Protein AF-A0A2H0Q7L9-F1 (afdb_monomer_lite)

Structure (mmCIF, N/CA/C/O backbone):
data_AF-A0A2H0Q7L9-F1
#
_entry.id   AF-A0A2H0Q7L9-F1
#
loop_
_atom_site.group_PDB
_atom_site.id
_atom_site.type_symbol
_atom_site.label_atom_id
_atom_site.label_alt_id
_atom_site.label_comp_id
_atom_site.label_asym_id
_atom_site.label_entity_id
_atom_site.label_seq_id
_atom_site.pdbx_PDB_ins_code
_atom_site.Cartn_x
_atom_site.Cartn_y
_atom_site.Cartn_z
_atom_site.occupancy
_atom_site.B_iso_or_equiv
_atom_site.auth_seq_id
_atom_site.auth_comp_id
_atom_site.auth_asym_id
_atom_site.auth_atom_id
_atom_site.pdbx_PDB_model_num
ATOM 1 N N . MET A 1 1 ? -44.288 -54.848 11.964 1.00 40.78 1 MET A N 1
ATOM 2 C CA . MET A 1 1 ? -43.176 -54.498 11.053 1.00 40.78 1 MET A CA 1
ATOM 3 C C . MET A 1 1 ? -42.916 -53.007 11.182 1.00 40.78 1 MET A C 1
ATOM 5 O O . MET A 1 1 ? -43.830 -52.222 10.972 1.00 40.78 1 MET A O 1
ATOM 9 N N . LYS A 1 2 ? -41.715 -52.643 11.642 1.00 37.50 2 LYS A N 1
ATOM 10 C CA . LYS A 1 2 ? -41.259 -51.265 11.878 1.00 37.50 2 LYS A CA 1
ATOM 11 C C . LYS A 1 2 ? -41.099 -50.540 10.536 1.00 37.50 2 LYS A C 1
ATOM 13 O O . LYS A 1 2 ? -40.420 -51.070 9.663 1.00 37.50 2 LYS A O 1
ATOM 18 N N . LYS A 1 3 ? -41.668 -49.342 10.381 1.00 42.38 3 LYS A N 1
ATOM 19 C CA . LYS A 1 3 ? -41.293 -48.408 9.309 1.00 42.38 3 LYS A CA 1
ATOM 20 C C . LYS A 1 3 ? -40.760 -47.123 9.936 1.00 42.38 3 LYS A C 1
ATOM 22 O O . LYS A 1 3 ? -41.512 -46.287 10.418 1.00 42.38 3 LYS A O 1
ATOM 27 N N . LEU A 1 4 ? -39.432 -47.062 9.971 1.00 43.22 4 LEU A N 1
ATOM 28 C CA . LEU A 1 4 ? -38.619 -45.856 10.072 1.00 43.22 4 LEU A CA 1
ATOM 29 C C . LEU A 1 4 ? -38.753 -45.079 8.753 1.00 43.22 4 LEU A C 1
ATOM 31 O O . LEU A 1 4 ? -38.700 -45.726 7.711 1.00 43.22 4 LEU A O 1
ATOM 35 N N . LEU A 1 5 ? -38.844 -43.747 8.794 1.00 43.47 5 LEU A N 1
ATOM 36 C CA . LEU A 1 5 ? -38.277 -42.833 7.782 1.00 43.47 5 LEU A CA 1
ATOM 37 C C . LEU A 1 5 ? -38.432 -41.383 8.282 1.00 43.47 5 LEU A C 1
ATOM 39 O O . LEU A 1 5 ? -39.520 -40.825 8.265 1.00 43.47 5 LEU A O 1
ATOM 43 N N . ILE A 1 6 ? -37.449 -40.935 9.070 1.00 46.69 6 ILE A N 1
ATOM 44 C CA . ILE A 1 6 ? -36.434 -39.916 8.726 1.00 46.69 6 ILE A CA 1
ATOM 45 C C . ILE A 1 6 ? -37.034 -38.502 8.684 1.00 46.69 6 ILE A C 1
ATOM 47 O O . ILE A 1 6 ? -37.500 -38.009 7.663 1.00 46.69 6 ILE A O 1
ATOM 51 N N . LEU A 1 7 ? -36.973 -37.862 9.853 1.00 39.19 7 LEU A N 1
ATOM 52 C CA . LEU A 1 7 ? -37.159 -36.435 10.061 1.00 39.19 7 LEU A CA 1
ATOM 53 C C . LEU A 1 7 ? -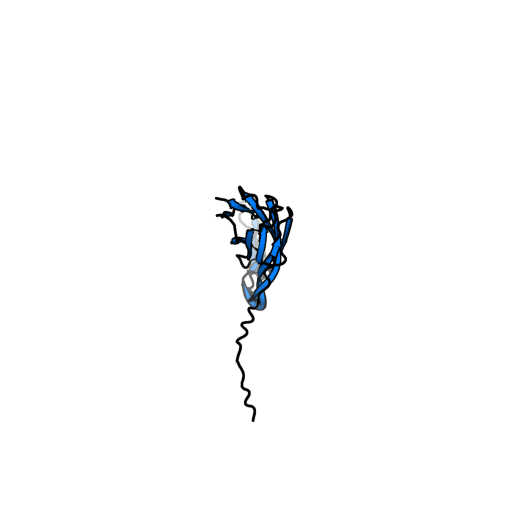35.885 -35.725 9.572 1.00 39.19 7 LEU A C 1
ATOM 55 O O . LEU A 1 7 ? -34.842 -35.790 10.223 1.00 39.19 7 LEU A O 1
ATOM 59 N N . SER A 1 8 ? -35.941 -35.088 8.407 1.00 41.31 8 SER A N 1
ATOM 60 C CA . SER A 1 8 ? -34.868 -34.232 7.899 1.00 41.31 8 SER A CA 1
ATOM 61 C C . SER A 1 8 ? -34.849 -32.914 8.675 1.00 41.31 8 SER A C 1
ATOM 63 O O . SER A 1 8 ? -35.479 -31.933 8.284 1.00 41.31 8 SER A O 1
ATOM 65 N N . VAL A 1 9 ? -34.131 -32.906 9.800 1.00 40.56 9 VAL A N 1
ATOM 66 C CA . VAL A 1 9 ? -33.702 -31.680 10.477 1.00 40.56 9 VAL A CA 1
ATOM 67 C C . VAL A 1 9 ? -32.609 -31.055 9.616 1.00 40.56 9 VAL A C 1
ATOM 69 O O . VAL A 1 9 ? -31.480 -31.540 9.564 1.00 40.56 9 VAL A O 1
ATOM 72 N N . LEU A 1 10 ? -32.971 -29.987 8.908 1.00 40.44 10 LEU A N 1
ATOM 73 C CA . LEU A 1 10 ? -32.035 -29.044 8.305 1.00 40.44 10 LEU A CA 1
ATOM 74 C C . LEU A 1 10 ? -31.241 -28.378 9.435 1.00 40.44 10 LEU A C 1
ATOM 76 O O . LEU A 1 10 ? -31.646 -27.362 9.995 1.00 40.44 10 LEU A O 1
ATOM 80 N N . LEU A 1 11 ? -30.109 -28.985 9.785 1.00 39.12 11 LEU A N 1
ATOM 81 C CA . LEU A 1 11 ? -29.030 -28.327 10.505 1.00 39.12 11 LEU A CA 1
ATOM 82 C C . LEU A 1 11 ? -28.469 -27.242 9.581 1.00 39.12 11 LEU A C 1
ATOM 84 O O . LEU A 1 11 ? -27.549 -27.482 8.803 1.00 39.12 11 LEU A O 1
ATOM 88 N N . PHE A 1 12 ? -29.032 -26.037 9.666 1.00 38.12 12 PHE A N 1
ATOM 89 C CA . PHE A 1 12 ? -28.297 -24.824 9.332 1.00 38.12 12 PHE A CA 1
ATOM 90 C C . PHE A 1 12 ? -27.168 -24.695 10.358 1.00 38.12 12 PHE A C 1
ATOM 92 O O . PHE A 1 12 ? -27.286 -24.008 11.370 1.00 38.12 12 PHE A O 1
ATOM 99 N N . SER A 1 13 ? -26.067 -25.405 10.123 1.00 34.41 13 SER A N 1
ATOM 100 C CA . SER A 1 13 ? -24.780 -25.074 10.714 1.00 34.41 13 SER A CA 1
ATOM 101 C C . SER A 1 13 ? -24.363 -23.737 10.116 1.00 34.41 13 SER A C 1
ATOM 103 O O . SER A 1 13 ? -23.697 -23.683 9.081 1.00 34.41 13 SER A O 1
ATOM 105 N N . GLY A 1 14 ? -24.822 -22.651 10.742 1.00 35.81 14 GLY A N 1
ATOM 106 C CA . GLY A 1 14 ? -24.184 -21.358 10.601 1.00 35.81 14 GLY A CA 1
ATOM 107 C C . GLY A 1 14 ? -22.709 -21.570 10.904 1.00 35.81 14 GLY A C 1
ATOM 108 O O . GLY A 1 14 ? -22.341 -21.931 12.020 1.00 35.81 14 GLY A O 1
ATOM 109 N N . LEU A 1 15 ? -21.873 -21.428 9.880 1.00 34.16 15 LEU A N 1
ATOM 110 C CA . LEU A 1 15 ? -20.452 -21.190 10.054 1.00 34.16 15 LEU A CA 1
ATOM 111 C C . LEU A 1 15 ? -20.346 -19.862 10.801 1.00 34.16 15 LEU A C 1
ATOM 113 O O . LEU A 1 15 ? -20.282 -18.798 10.193 1.00 34.16 15 LEU A O 1
ATOM 117 N N . SER A 1 16 ? -20.401 -19.925 12.129 1.00 37.16 16 SER A N 1
ATOM 118 C CA . SER A 1 16 ? -19.978 -18.845 13.003 1.00 37.16 16 SER A CA 1
ATOM 119 C C . SER A 1 16 ? -18.482 -18.691 12.773 1.00 37.16 16 SER A C 1
ATOM 121 O O . SER A 1 16 ? -17.670 -19.330 13.440 1.00 37.16 16 SER A O 1
ATOM 123 N N . ILE A 1 17 ? -18.108 -17.910 11.761 1.00 43.44 17 ILE A N 1
ATOM 124 C CA . ILE A 1 17 ? -16.757 -17.375 11.653 1.00 43.44 17 ILE A CA 1
ATOM 125 C C . ILE A 1 17 ? -16.571 -16.617 12.964 1.00 43.44 17 ILE A C 1
ATOM 127 O O . ILE A 1 17 ? -17.264 -15.632 13.210 1.00 43.44 17 ILE A O 1
ATOM 131 N N . ALA A 1 18 ? -15.746 -17.153 13.861 1.00 51.06 18 ALA A N 1
ATOM 132 C CA . ALA A 1 18 ? -15.438 -16.503 15.119 1.00 51.06 18 ALA A CA 1
ATOM 133 C C . ALA A 1 18 ? -14.741 -15.176 14.784 1.00 51.06 18 ALA A C 1
ATOM 135 O O . ALA A 1 18 ? -13.546 -15.162 14.503 1.00 51.06 18 ALA A O 1
ATOM 136 N N . GLN A 1 19 ? -15.504 -14.081 14.721 1.00 66.75 19 GLN A N 1
ATOM 137 C CA . GLN A 1 19 ? -14.951 -12.734 14.641 1.00 66.75 19 GLN A CA 1
ATOM 138 C C . GLN A 1 19 ? -14.086 -12.522 15.883 1.00 66.75 19 GLN A C 1
ATOM 140 O O . GLN A 1 19 ? -14.524 -12.801 17.004 1.00 66.75 19 GLN A O 1
ATOM 145 N N . ASP A 1 20 ? -12.850 -12.070 15.678 1.00 82.94 20 ASP A N 1
ATOM 146 C CA . ASP A 1 20 ? -11.890 -11.859 16.758 1.00 82.94 20 ASP A CA 1
ATOM 147 C C . ASP A 1 20 ? -12.465 -10.795 17.715 1.00 82.94 20 ASP A C 1
ATOM 149 O O . ASP A 1 20 ? -12.735 -9.665 17.305 1.00 82.94 20 ASP A O 1
ATOM 153 N N . ARG A 1 21 ? -12.753 -11.162 18.973 1.00 91.25 21 ARG A N 1
ATOM 154 C CA . ARG A 1 21 ? -13.260 -10.233 20.002 1.00 91.25 21 ARG A CA 1
ATOM 155 C C . ARG A 1 21 ? -12.085 -9.737 20.835 1.00 91.25 21 ARG A C 1
ATOM 157 O O . ARG A 1 21 ? -11.468 -10.517 21.556 1.00 91.25 21 ARG A O 1
ATOM 164 N N . VAL A 1 22 ? -11.816 -8.433 20.801 1.00 94.19 22 VAL A N 1
ATOM 165 C CA . VAL A 1 22 ? -10.681 -7.814 21.499 1.00 94.19 22 VAL A CA 1
ATOM 166 C C . VAL A 1 22 ? -11.163 -6.840 22.567 1.00 94.19 22 VAL A C 1
ATOM 168 O O . VAL A 1 22 ? -11.713 -5.782 22.267 1.00 94.19 22 VAL A O 1
ATOM 171 N N . VAL A 1 23 ? -10.910 -7.179 23.833 1.00 94.31 23 VAL A N 1
ATOM 172 C CA . VAL A 1 23 ? -11.251 -6.324 24.978 1.00 94.31 23 VAL A CA 1
ATOM 173 C C . VAL A 1 23 ? -10.207 -5.226 25.166 1.00 94.31 23 VAL A C 1
ATOM 175 O O . VAL A 1 23 ? -9.017 -5.489 25.349 1.00 94.31 23 VAL A O 1
ATOM 178 N N . LEU A 1 24 ? -10.653 -3.972 25.149 1.00 94.06 24 LEU A N 1
ATOM 179 C CA . LEU A 1 24 ? -9.799 -2.789 25.166 1.00 94.06 24 LEU A CA 1
ATOM 180 C C . LEU A 1 24 ? -9.409 -2.371 26.591 1.00 94.06 24 LEU A C 1
ATOM 182 O O . LEU A 1 24 ? -9.718 -1.264 27.010 1.00 94.06 24 LEU A O 1
ATOM 186 N N . ASN A 1 25 ? -8.719 -3.223 27.351 1.00 92.06 25 ASN A N 1
ATOM 187 C CA . ASN A 1 25 ? -8.348 -2.930 28.752 1.00 92.06 25 ASN A CA 1
ATOM 188 C C . ASN A 1 25 ? -6.972 -2.249 28.915 1.00 92.06 25 ASN A C 1
ATOM 190 O O . ASN A 1 25 ? -6.501 -2.020 30.028 1.00 92.06 25 ASN A O 1
ATOM 194 N N . SER A 1 26 ? -6.295 -1.921 27.812 1.00 92.88 26 SER A N 1
ATOM 195 C CA . SER A 1 26 ? -4.966 -1.302 27.809 1.00 92.88 26 SER A CA 1
ATOM 196 C C . SER A 1 26 ? -4.837 -0.234 26.727 1.00 92.88 26 SER A C 1
ATOM 198 O O . SER A 1 26 ? -5.554 -0.225 25.733 1.00 92.88 26 SER A O 1
ATOM 200 N N . LYS A 1 27 ? -3.855 0.670 26.874 1.00 93.94 27 LYS A N 1
ATOM 201 C CA . LYS A 1 27 ? -3.565 1.725 25.876 1.00 93.94 27 LYS A CA 1
ATOM 202 C C . LYS A 1 27 ? -3.087 1.178 24.523 1.00 93.94 27 LYS A C 1
ATOM 204 O O . LYS A 1 27 ? -2.900 1.953 23.585 1.00 93.94 27 LYS A O 1
ATOM 209 N N . LYS A 1 28 ? -2.806 -0.122 24.440 1.00 94.38 28 LYS A N 1
ATOM 210 C CA . LYS A 1 28 ? -2.376 -0.832 23.236 1.00 94.38 28 LYS A CA 1
ATOM 211 C C . LYS A 1 28 ? -3.123 -2.155 23.145 1.00 94.38 28 LYS A C 1
ATOM 213 O O . LYS A 1 28 ? -3.243 -2.820 24.171 1.00 94.38 28 LYS A O 1
ATOM 218 N N . ALA A 1 29 ? -3.548 -2.533 21.951 1.00 93.06 29 ALA A N 1
ATOM 219 C CA . ALA A 1 29 ? -4.120 -3.840 21.653 1.00 93.06 29 ALA A CA 1
ATOM 220 C C . ALA A 1 29 ? -3.643 -4.306 20.270 1.00 93.06 29 ALA A C 1
ATOM 222 O O . ALA A 1 29 ? -3.248 -3.485 19.437 1.00 93.06 29 ALA A O 1
ATOM 223 N N . THR A 1 30 ? -3.667 -5.615 20.041 1.00 91.31 30 THR A N 1
ATOM 224 C CA . THR A 1 30 ? -3.326 -6.227 18.754 1.00 91.31 30 THR A CA 1
ATOM 225 C C . THR A 1 30 ? -4.487 -7.108 18.324 1.00 91.31 30 THR A C 1
ATOM 227 O O . THR A 1 30 ? -4.988 -7.882 19.132 1.00 91.31 30 THR A O 1
ATOM 230 N N . VAL A 1 31 ? -4.888 -6.982 17.066 1.00 89.94 31 VAL A N 1
ATOM 231 C CA . VAL A 1 31 ? -5.892 -7.806 16.394 1.00 89.94 31 VAL A CA 1
ATOM 232 C C . VAL A 1 31 ? -5.168 -8.620 15.329 1.00 89.94 31 VAL A C 1
ATOM 234 O O . VAL A 1 31 ? -4.429 -8.064 14.513 1.00 89.94 31 VAL A O 1
ATOM 237 N N . HIS A 1 32 ? -5.365 -9.937 15.332 1.00 86.44 32 HIS A N 1
ATOM 238 C CA . HIS A 1 32 ? -4.702 -10.851 14.392 1.00 86.44 32 HIS A CA 1
ATOM 239 C C . HIS A 1 32 ? -5.569 -11.172 13.165 1.00 86.44 32 HIS A C 1
ATOM 241 O O . HIS A 1 32 ? -5.390 -12.195 12.501 1.00 86.44 32 HIS A O 1
ATOM 247 N N . ALA A 1 33 ? -6.469 -10.254 12.841 1.00 88.06 33 ALA A N 1
ATOM 248 C CA . ALA A 1 33 ? -7.393 -10.307 11.727 1.00 88.06 33 ALA A CA 1
ATOM 249 C C . ALA A 1 33 ? -7.522 -8.922 11.072 1.00 88.06 33 ALA A C 1
ATOM 251 O O . ALA A 1 33 ? -7.104 -7.903 11.628 1.00 88.06 33 ALA A O 1
ATOM 252 N N . ASP A 1 34 ? -8.092 -8.928 9.877 1.00 88.06 34 ASP A N 1
ATOM 253 C CA . ASP A 1 34 ? -8.512 -7.756 9.112 1.00 88.06 34 ASP A CA 1
ATOM 254 C C . ASP A 1 34 ? -9.867 -7.209 9.578 1.00 88.06 34 ASP A C 1
ATOM 256 O O . ASP A 1 34 ? -10.197 -6.058 9.306 1.00 88.06 34 ASP A O 1
ATOM 260 N N . GLU A 1 35 ? -10.615 -7.994 10.351 1.00 92.38 35 GLU A N 1
ATOM 261 C CA . GLU A 1 35 ? -11.878 -7.615 10.977 1.00 92.38 35 GLU A CA 1
ATOM 262 C C . GLU A 1 35 ? -11.942 -8.111 12.430 1.00 92.38 35 GLU A C 1
ATOM 264 O O . GLU A 1 35 ? -11.568 -9.249 12.721 1.00 92.38 35 GLU A O 1
ATOM 269 N N . ALA A 1 36 ? -12.427 -7.269 13.348 1.00 94.31 36 ALA A N 1
ATOM 270 C CA . ALA A 1 36 ? -12.613 -7.631 14.753 1.00 94.31 36 ALA A CA 1
ATOM 271 C C . ALA A 1 36 ? -13.723 -6.835 15.443 1.00 94.31 36 ALA A C 1
ATOM 273 O O . ALA A 1 36 ? -13.998 -5.685 15.108 1.00 94.31 36 ALA A O 1
ATOM 274 N N . ILE A 1 37 ? -14.293 -7.431 16.489 1.00 95.81 37 ILE A N 1
ATOM 275 C CA . ILE A 1 37 ? -15.177 -6.755 17.436 1.00 95.81 37 ILE A CA 1
ATOM 276 C C . ILE A 1 37 ? -14.334 -6.223 18.594 1.00 95.81 37 ILE A C 1
ATOM 278 O O . ILE A 1 37 ? -13.786 -6.979 19.396 1.00 95.81 37 ILE A O 1
ATOM 282 N N . LEU A 1 38 ? -14.260 -4.907 18.718 1.00 95.38 38 LEU A N 1
ATOM 283 C CA . LEU A 1 38 ? -13.645 -4.224 19.844 1.00 95.38 38 LEU A CA 1
ATOM 284 C C . LEU A 1 38 ? -14.649 -4.111 20.983 1.00 95.38 38 LEU A C 1
ATOM 286 O O . LEU A 1 38 ? -15.771 -3.662 20.770 1.00 95.38 38 LEU A O 1
ATOM 290 N N . VAL A 1 39 ? -14.235 -4.479 22.191 1.00 95.25 39 VAL A N 1
ATOM 291 C CA . VAL A 1 39 ? -15.079 -4.441 23.389 1.00 95.25 39 VAL A CA 1
ATOM 292 C C . VAL A 1 39 ? -14.572 -3.351 24.327 1.00 95.25 39 VAL A C 1
ATOM 294 O O . VAL A 1 39 ? -13.456 -3.431 24.851 1.00 95.25 39 VAL A O 1
ATOM 297 N N . ARG A 1 40 ? -15.394 -2.323 24.531 1.00 94.25 40 ARG A N 1
ATOM 298 C CA . ARG A 1 40 ? -15.197 -1.257 25.513 1.00 94.25 40 ARG A CA 1
ATOM 299 C C . ARG A 1 40 ? -15.851 -1.673 26.828 1.00 94.25 40 ARG A C 1
ATOM 301 O O . ARG A 1 40 ? -17.007 -2.074 26.843 1.00 94.25 40 ARG A O 1
ATOM 308 N N . THR A 1 41 ? -15.114 -1.543 27.923 1.00 93.94 41 THR A N 1
ATOM 309 C CA . THR A 1 41 ? -15.570 -1.838 29.287 1.00 93.94 41 THR A CA 1
ATOM 310 C C . THR A 1 41 ? -15.292 -0.641 30.199 1.00 93.94 41 THR A C 1
ATOM 312 O O . THR A 1 41 ? -14.667 0.340 29.785 1.00 93.94 41 THR A O 1
ATOM 315 N N . ALA A 1 42 ? -15.677 -0.737 31.472 1.00 91.00 42 ALA A N 1
ATOM 316 C CA . ALA A 1 42 ? -15.307 0.239 32.502 1.00 91.00 42 ALA A CA 1
ATOM 317 C C . ALA A 1 42 ? -13.781 0.456 32.636 1.00 91.00 42 ALA A C 1
ATOM 319 O O . ALA A 1 42 ? -13.340 1.510 33.090 1.00 91.00 42 ALA A O 1
ATOM 320 N N . ALA A 1 43 ? -12.962 -0.528 32.241 1.00 91.94 43 ALA A N 1
ATOM 321 C CA . ALA A 1 43 ? -11.501 -0.451 32.302 1.00 91.94 43 ALA A CA 1
ATOM 322 C C . ALA A 1 43 ? -10.866 0.148 31.033 1.00 91.94 43 ALA A C 1
ATOM 324 O O . ALA A 1 43 ? -9.641 0.298 30.967 1.00 91.94 43 ALA A O 1
ATOM 325 N N . THR A 1 44 ? -11.662 0.483 30.014 1.00 93.62 44 THR A N 1
ATOM 326 C CA . THR A 1 44 ? -11.127 0.964 28.743 1.00 93.62 44 THR A CA 1
ATOM 327 C C . THR A 1 44 ? -10.566 2.378 28.857 1.00 93.62 44 THR A C 1
ATOM 329 O O . THR A 1 44 ? -11.286 3.300 29.240 1.00 93.62 44 THR A O 1
ATOM 332 N N . PRO A 1 45 ? -9.288 2.607 28.494 1.00 93.19 45 PRO A N 1
ATOM 333 C CA . PRO A 1 45 ? -8.726 3.946 28.525 1.00 93.19 45 PRO A CA 1
ATOM 334 C C . PRO A 1 45 ? -9.305 4.803 27.395 1.00 93.19 45 PRO A C 1
ATOM 336 O O . PRO A 1 45 ? -9.553 4.324 26.291 1.00 93.19 45 PRO A O 1
ATOM 339 N N . ASN A 1 46 ? -9.379 6.116 27.621 1.00 91.75 46 ASN A N 1
ATOM 340 C CA . ASN A 1 46 ? -9.891 7.090 26.643 1.00 91.75 46 ASN A CA 1
ATOM 341 C C . ASN A 1 46 ? -9.148 7.097 25.297 1.00 91.75 46 ASN A C 1
ATOM 343 O O . ASN A 1 46 ? -9.622 7.696 24.337 1.00 91.75 46 ASN A O 1
ATOM 347 N N . LYS A 1 47 ? -7.952 6.504 25.223 1.00 94.31 47 LYS A N 1
ATOM 348 C CA . LYS A 1 47 ? -7.149 6.409 24.004 1.00 94.31 47 LYS A CA 1
ATOM 349 C C . LYS A 1 47 ? -6.471 5.046 23.926 1.00 94.31 47 LYS A C 1
ATOM 351 O O . LYS A 1 47 ? -5.683 4.701 24.810 1.00 94.31 47 LYS A O 1
ATOM 356 N N . VAL A 1 48 ? -6.712 4.334 22.832 1.00 94.81 48 VAL A N 1
ATOM 357 C CA . VAL A 1 48 ? -6.144 3.016 22.539 1.00 94.81 48 VAL A CA 1
ATOM 358 C C . VAL A 1 48 ? -5.427 3.065 21.193 1.00 94.81 48 VAL A C 1
ATOM 360 O O . VAL A 1 48 ? -5.952 3.601 20.224 1.00 94.81 48 VAL A O 1
ATOM 363 N N . LYS A 1 49 ? -4.212 2.518 21.125 1.00 94.94 49 LYS A N 1
ATOM 364 C CA . LYS A 1 49 ? -3.528 2.223 19.862 1.00 94.94 49 LYS A CA 1
ATOM 365 C C . LYS A 1 49 ? -3.758 0.763 19.500 1.00 94.94 49 LYS A C 1
ATOM 367 O O . LYS A 1 49 ? -3.338 -0.120 20.245 1.00 94.94 49 LYS A O 1
ATOM 372 N N . LEU A 1 50 ? -4.385 0.516 18.368 1.00 93.75 50 LEU A N 1
ATOM 373 C CA . LEU A 1 50 ? -4.681 -0.813 17.872 1.00 93.75 50 LEU A CA 1
ATOM 374 C C . LEU A 1 50 ? -3.717 -1.152 16.740 1.00 93.75 50 LEU A C 1
ATOM 376 O O . LEU A 1 50 ? -3.537 -0.346 15.835 1.00 93.75 50 LEU A O 1
ATOM 380 N N . LYS A 1 51 ? -3.089 -2.323 16.799 1.00 93.12 51 LYS A N 1
ATOM 381 C CA . LYS A 1 51 ? -2.358 -2.901 15.667 1.00 93.12 51 LYS A CA 1
ATOM 382 C C . LYS A 1 51 ? -3.233 -3.953 15.010 1.00 93.12 51 LYS A C 1
ATOM 384 O O . LYS A 1 51 ? -3.726 -4.820 15.724 1.00 93.12 51 LYS A O 1
ATOM 389 N N . MET A 1 52 ? -3.399 -3.900 13.698 1.00 91.56 52 MET A N 1
ATOM 390 C CA . MET A 1 52 ? -4.207 -4.865 12.954 1.00 91.56 52 MET A CA 1
ATOM 391 C C . MET A 1 52 ? -3.419 -5.454 11.795 1.00 91.56 52 MET A C 1
ATOM 393 O O . MET A 1 52 ? -2.521 -4.805 11.257 1.00 91.56 52 MET A O 1
ATOM 397 N N . LEU A 1 53 ? -3.776 -6.677 11.408 1.00 89.62 53 LEU A N 1
ATOM 398 C CA . LEU A 1 53 ? -3.312 -7.255 10.156 1.00 89.62 53 LEU A CA 1
ATOM 399 C C . LEU A 1 53 ? -4.168 -6.723 9.010 1.00 89.62 53 LEU A C 1
ATOM 401 O O . LEU A 1 53 ? -5.374 -6.923 8.990 1.00 89.62 53 LEU A O 1
ATOM 405 N N . VAL A 1 54 ? -3.527 -6.083 8.042 1.00 88.44 54 VAL A N 1
ATOM 406 C CA . VAL A 1 54 ? -4.164 -5.539 6.847 1.00 88.44 54 VAL A CA 1
ATOM 407 C C . VAL A 1 54 ? -3.873 -6.466 5.669 1.00 88.44 54 VAL A C 1
ATOM 409 O O . VAL A 1 54 ? -2.707 -6.818 5.443 1.00 88.44 54 VAL A O 1
ATOM 412 N N . PRO A 1 55 ? -4.893 -6.890 4.907 1.00 85.38 55 PRO A N 1
ATOM 413 C CA . PRO A 1 55 ? -4.683 -7.632 3.680 1.00 85.38 55 PRO A CA 1
ATOM 414 C C . PRO A 1 55 ? -4.172 -6.662 2.612 1.00 85.38 55 PRO A C 1
ATOM 416 O O . PRO A 1 55 ? -4.842 -5.701 2.242 1.00 85.38 55 PRO A O 1
ATOM 419 N N . MET A 1 56 ? -2.968 -6.924 2.117 1.00 85.81 56 MET A N 1
ATOM 420 C CA . MET A 1 56 ? -2.284 -6.090 1.139 1.00 85.81 56 MET A CA 1
ATOM 421 C C . MET A 1 56 ? -2.212 -6.816 -0.197 1.00 85.81 56 MET A C 1
ATOM 423 O O . MET A 1 56 ? -1.672 -7.918 -0.305 1.00 85.81 56 MET A O 1
ATOM 427 N N . ALA A 1 57 ? -2.725 -6.172 -1.233 1.00 81.56 57 ALA A N 1
ATOM 428 C CA . ALA A 1 57 ? -2.723 -6.637 -2.602 1.00 81.56 57 ALA A CA 1
ATOM 429 C C . ALA A 1 57 ? -1.853 -5.730 -3.481 1.00 81.56 57 ALA A C 1
ATOM 431 O O . ALA A 1 57 ? -1.928 -4.498 -3.454 1.00 81.56 57 ALA A O 1
ATOM 432 N N . ASN A 1 58 ? -1.022 -6.367 -4.299 1.00 80.00 58 ASN A N 1
ATOM 433 C CA . ASN A 1 58 ? -0.174 -5.707 -5.277 1.00 80.00 58 ASN A CA 1
ATOM 434 C C . ASN A 1 58 ? -0.388 -6.282 -6.655 1.00 80.00 58 ASN A C 1
ATOM 436 O O . ASN A 1 58 ? -0.501 -7.497 -6.821 1.00 80.00 58 ASN A O 1
ATOM 440 N N . SER A 1 59 ? -0.342 -5.400 -7.647 1.00 80.81 59 SER A N 1
ATOM 441 C CA . SER A 1 59 ? -0.162 -5.824 -9.028 1.00 80.81 59 SER A CA 1
ATOM 442 C C . SER A 1 59 ? 1.204 -6.497 -9.159 1.00 80.81 59 SER A C 1
ATOM 444 O O . SER A 1 59 ? 2.238 -5.872 -8.921 1.00 80.81 59 SER A O 1
ATOM 446 N N . ALA A 1 60 ? 1.205 -7.774 -9.521 1.00 83.81 60 ALA A N 1
ATOM 447 C CA . ALA A 1 60 ? 2.408 -8.558 -9.747 1.00 83.81 60 ALA A CA 1
ATOM 448 C C . ALA A 1 60 ? 2.395 -9.113 -11.166 1.00 83.81 60 ALA A C 1
ATOM 450 O O . ALA A 1 60 ? 1.345 -9.467 -11.703 1.00 83.81 60 ALA A O 1
ATOM 451 N N . CYS A 1 61 ? 3.570 -9.203 -11.779 1.00 86.12 61 CYS A N 1
ATOM 452 C CA . CYS A 1 61 ? 3.684 -9.887 -13.052 1.00 86.12 61 CYS A CA 1
ATOM 453 C C . CYS A 1 61 ? 3.757 -11.398 -12.825 1.00 86.12 61 CYS A C 1
ATOM 455 O O . CYS A 1 61 ? 4.707 -11.876 -12.206 1.00 86.12 61 CYS A O 1
ATOM 457 N N . LEU A 1 62 ? 2.763 -12.139 -13.314 1.00 87.12 62 LEU A N 1
ATOM 458 C CA . LEU A 1 62 ? 2.720 -13.601 -13.215 1.00 87.12 62 LEU A CA 1
ATOM 459 C C . LEU A 1 62 ? 3.495 -14.274 -14.346 1.00 87.12 62 LEU A C 1
ATOM 461 O O . LEU A 1 62 ? 4.035 -15.362 -14.163 1.00 87.12 62 LEU A O 1
ATOM 465 N N . GLN A 1 63 ? 3.546 -13.627 -15.509 1.00 90.06 63 GLN A N 1
ATOM 466 C CA . GLN A 1 63 ? 4.245 -14.140 -16.677 1.00 90.06 63 GLN A CA 1
ATOM 467 C C . GLN A 1 63 ? 4.986 -13.014 -17.385 1.00 90.06 63 GLN A C 1
ATOM 469 O O . GLN A 1 63 ? 4.388 -12.008 -17.774 1.00 90.06 63 GLN A O 1
ATOM 474 N N . TYR A 1 64 ? 6.282 -13.225 -17.587 1.00 90.75 64 TYR A N 1
ATOM 475 C CA . TYR A 1 64 ? 7.122 -12.369 -18.408 1.00 90.75 64 TYR A CA 1
ATOM 476 C C . TYR A 1 64 ? 7.316 -13.006 -19.773 1.00 90.75 64 TYR A C 1
ATOM 478 O O . TYR A 1 64 ? 7.706 -14.168 -19.854 1.00 90.75 64 TYR A O 1
ATOM 486 N N . ASP A 1 65 ? 7.142 -12.207 -20.817 1.00 93.00 65 ASP A N 1
ATOM 487 C CA . ASP A 1 65 ? 7.504 -12.604 -22.169 1.00 93.00 65 ASP A CA 1
ATOM 488 C C . ASP A 1 65 ? 8.614 -11.695 -22.693 1.00 93.00 65 ASP A C 1
ATOM 490 O O . ASP A 1 65 ? 8.823 -10.562 -22.245 1.00 93.00 65 ASP A O 1
ATOM 494 N N . THR A 1 66 ? 9.339 -12.198 -23.686 1.00 92.69 66 THR A N 1
ATOM 495 C CA . THR A 1 66 ? 10.335 -11.425 -24.418 1.00 92.69 66 THR A CA 1
ATOM 496 C C . THR A 1 66 ? 9.788 -11.090 -25.791 1.00 92.69 66 THR A C 1
ATOM 498 O O . THR A 1 66 ? 9.433 -11.975 -26.567 1.00 92.69 66 THR A O 1
ATOM 501 N N . ARG A 1 67 ? 9.760 -9.800 -26.124 1.00 88.38 67 ARG A N 1
ATOM 502 C CA . ARG A 1 67 ? 9.509 -9.350 -27.493 1.00 88.38 67 ARG A CA 1
ATOM 503 C C . ARG A 1 67 ? 10.751 -8.689 -28.037 1.00 88.38 67 ARG A C 1
ATOM 505 O O . ARG A 1 67 ? 11.516 -8.056 -27.318 1.00 88.38 67 ARG A O 1
ATOM 512 N N . TYR A 1 68 ? 10.928 -8.809 -29.337 1.00 88.69 68 TYR A N 1
ATOM 513 C CA . TYR A 1 68 ? 11.993 -8.099 -30.006 1.00 88.69 68 TYR A CA 1
ATOM 514 C C . TYR A 1 68 ? 11.452 -6.805 -30.584 1.00 88.69 68 TYR A C 1
ATOM 516 O O . TYR A 1 68 ? 10.546 -6.831 -31.416 1.00 88.69 68 TYR A O 1
ATOM 524 N N . VAL A 1 69 ? 12.034 -5.688 -30.172 1.00 86.88 69 VAL A N 1
ATOM 525 C CA . VAL A 1 69 ? 11.708 -4.375 -30.717 1.00 86.88 69 VAL A CA 1
ATOM 526 C C . VAL A 1 69 ? 12.825 -3.892 -31.624 1.00 86.88 69 VAL A C 1
ATOM 528 O O . VAL A 1 69 ? 14.003 -4.198 -31.427 1.00 86.88 69 VAL A O 1
ATOM 531 N N . ILE A 1 70 ? 12.444 -3.136 -32.645 1.00 86.94 70 ILE A N 1
ATOM 532 C CA . ILE A 1 70 ? 13.393 -2.457 -33.514 1.00 86.94 70 ILE A CA 1
ATOM 533 C C . ILE A 1 70 ? 13.717 -1.120 -32.857 1.00 86.94 70 ILE A C 1
ATOM 535 O O . ILE A 1 70 ? 12.827 -0.292 -32.668 1.00 86.94 70 ILE A O 1
ATOM 539 N N . ARG A 1 71 ? 14.985 -0.905 -32.505 1.00 81.31 71 ARG A N 1
ATOM 540 C CA . ARG A 1 71 ? 15.468 0.398 -32.051 1.00 81.31 71 ARG A CA 1
ATOM 541 C C . ARG A 1 71 ? 16.354 1.016 -33.117 1.00 81.31 71 ARG A C 1
ATOM 543 O O . ARG A 1 71 ? 17.330 0.414 -33.563 1.00 81.31 71 ARG A O 1
ATOM 550 N N . THR A 1 72 ? 16.023 2.245 -33.481 1.00 76.31 72 THR A N 1
ATOM 551 C CA . THR A 1 72 ? 16.869 3.106 -34.305 1.00 76.31 72 THR A CA 1
ATOM 552 C C . THR A 1 72 ? 17.655 4.008 -33.366 1.00 76.31 72 THR A C 1
ATOM 554 O O . THR A 1 72 ? 17.074 4.579 -32.441 1.00 76.31 72 THR A O 1
ATOM 557 N N . SER A 1 73 ? 18.962 4.178 -33.588 1.00 68.25 73 SER A N 1
ATOM 558 C CA . SER A 1 73 ? 19.788 5.120 -32.798 1.00 68.25 73 SER A CA 1
ATOM 559 C C . SER A 1 73 ? 19.903 4.784 -31.299 1.00 68.25 73 SER A C 1
ATOM 561 O O . SER A 1 73 ? 20.117 5.663 -30.469 1.00 68.25 73 SER A O 1
ATOM 563 N N . GLY A 1 74 ? 19.799 3.505 -30.925 1.00 63.00 74 GLY A N 1
ATOM 564 C CA . GLY A 1 74 ? 20.108 3.063 -29.561 1.00 63.00 74 GLY A CA 1
ATOM 565 C C . GLY A 1 74 ? 21.618 3.008 -29.310 1.00 63.00 74 GLY A C 1
ATOM 566 O O . GLY A 1 74 ? 22.368 2.587 -30.191 1.00 63.00 74 GLY A O 1
ATOM 567 N N . SER A 1 75 ? 22.067 3.341 -28.093 1.00 66.50 75 SER A N 1
ATOM 568 C CA . SER A 1 75 ? 23.466 3.150 -27.655 1.00 66.50 75 SER A CA 1
ATOM 569 C C . SER A 1 75 ? 23.964 1.716 -27.885 1.00 66.50 75 SER A C 1
ATOM 571 O O . SER A 1 75 ? 25.133 1.500 -28.186 1.00 66.50 75 SER A O 1
ATOM 573 N N . LEU A 1 76 ? 23.046 0.751 -27.816 1.00 70.31 76 LEU A N 1
ATOM 574 C CA . LEU A 1 76 ? 23.284 -0.675 -28.025 1.00 70.31 76 LEU A CA 1
ATOM 575 C C . LEU A 1 76 ? 23.385 -1.087 -29.505 1.00 70.31 76 LEU A C 1
ATOM 577 O O . LEU A 1 76 ? 23.933 -2.143 -29.799 1.00 70.31 76 LEU A O 1
ATOM 581 N N . CYS A 1 77 ? 22.875 -0.282 -30.445 1.00 80.44 77 CYS A N 1
ATOM 582 C CA . CYS A 1 77 ? 22.915 -0.608 -31.877 1.00 80.44 77 CYS A CA 1
ATOM 583 C C . CYS A 1 77 ? 24.215 -0.151 -32.555 1.00 80.44 77 CYS A C 1
ATOM 585 O O . CYS A 1 77 ? 24.563 -0.637 -33.635 1.00 80.44 77 CYS A O 1
ATOM 587 N N . GLY A 1 78 ? 24.936 0.780 -31.925 1.00 82.25 78 GLY A N 1
ATOM 588 C CA . GLY A 1 78 ? 26.143 1.382 -32.476 1.00 82.25 78 GLY A CA 1
ATOM 589 C C . GLY A 1 78 ? 25.887 2.229 -33.728 1.00 82.25 78 GLY A C 1
ATOM 590 O O . GLY A 1 78 ? 24.754 2.553 -34.092 1.00 82.25 78 GLY A O 1
ATOM 591 N N . TYR A 1 79 ? 26.977 2.590 -34.402 1.00 84.19 79 TYR A N 1
ATOM 592 C CA . TYR A 1 79 ? 26.963 3.453 -35.581 1.00 84.19 79 TYR A CA 1
ATOM 593 C C . TYR A 1 79 ? 27.675 2.772 -36.748 1.00 84.19 79 TYR A C 1
ATOM 595 O O . TYR A 1 79 ? 28.685 2.090 -36.571 1.00 84.19 79 TYR A O 1
ATOM 603 N N . ALA A 1 80 ? 27.157 2.958 -37.959 1.00 83.06 80 ALA A N 1
ATOM 604 C CA . ALA A 1 80 ? 27.895 2.673 -39.176 1.00 83.06 80 ALA A CA 1
ATOM 605 C C . ALA A 1 80 ? 28.714 3.915 -39.534 1.00 83.06 80 ALA A C 1
ATOM 607 O O . ALA A 1 80 ? 28.168 5.014 -39.625 1.00 83.06 80 ALA A O 1
ATOM 608 N N . VAL A 1 81 ? 30.021 3.744 -39.723 1.00 85.31 81 VAL A N 1
ATOM 609 C CA . VAL A 1 81 ? 30.916 4.824 -40.144 1.00 85.31 81 VAL A CA 1
ATOM 610 C C . VAL A 1 81 ? 31.252 4.613 -41.610 1.00 85.31 81 VAL A C 1
ATOM 612 O O . VAL A 1 81 ? 31.798 3.577 -41.978 1.00 85.31 81 VAL A O 1
ATOM 615 N N . SER A 1 82 ? 30.916 5.592 -42.443 1.00 88.50 82 SER A N 1
ATOM 616 C CA . SER A 1 82 ? 31.384 5.659 -43.822 1.00 88.50 82 SER A CA 1
ATOM 617 C C . SER A 1 82 ? 32.540 6.645 -43.909 1.00 88.50 82 SER A C 1
ATOM 619 O O . SER A 1 82 ? 32.419 7.788 -43.455 1.00 88.50 82 SER A O 1
ATOM 621 N N . GLU A 1 83 ? 33.637 6.217 -44.520 1.00 91.56 83 GLU A N 1
ATOM 622 C CA . GLU A 1 83 ? 34.790 7.066 -44.794 1.00 91.56 83 GLU A CA 1
ATOM 623 C C . GLU A 1 83 ? 34.856 7.373 -46.289 1.00 91.56 83 GLU A C 1
ATOM 625 O O . GLU A 1 83 ? 34.755 6.481 -47.130 1.00 91.56 83 GLU A O 1
ATOM 630 N N . ARG A 1 84 ? 35.032 8.649 -46.631 1.00 91.38 84 ARG A N 1
ATOM 631 C CA . ARG A 1 84 ? 35.257 9.094 -48.005 1.00 91.38 84 ARG A CA 1
ATOM 632 C C . ARG A 1 84 ? 36.561 9.862 -48.085 1.00 91.38 84 ARG A C 1
ATOM 634 O O . ARG A 1 84 ? 36.778 10.824 -47.353 1.00 91.38 84 ARG A O 1
ATOM 641 N N . HIS A 1 85 ? 37.415 9.463 -49.018 1.00 91.31 85 HIS A N 1
ATOM 642 C CA . HIS A 1 85 ? 38.660 10.164 -49.298 1.00 91.31 85 HIS A CA 1
ATOM 643 C C . HIS A 1 85 ? 38.379 11.242 -50.342 1.00 91.31 85 HIS A C 1
ATOM 645 O O . HIS A 1 85 ? 38.026 10.944 -51.484 1.00 91.31 85 HIS A O 1
ATOM 651 N N . VAL A 1 86 ? 38.503 12.502 -49.942 1.00 90.31 86 VAL A N 1
ATOM 652 C CA . VAL A 1 86 ? 38.293 13.658 -50.813 1.00 90.31 86 VAL A CA 1
ATOM 653 C C . VAL A 1 86 ? 39.654 14.245 -51.148 1.00 90.31 86 VAL A C 1
ATOM 655 O O . VAL A 1 86 ? 40.441 14.563 -50.259 1.00 90.31 86 VAL A O 1
ATOM 658 N N . ARG A 1 87 ? 39.948 14.369 -52.442 1.00 90.94 87 ARG A N 1
ATOM 659 C CA . ARG A 1 87 ? 41.120 15.110 -52.910 1.00 90.94 87 ARG A CA 1
ATOM 660 C C . ARG A 1 87 ? 40.744 16.578 -53.007 1.00 90.94 87 ARG A C 1
ATOM 662 O O . ARG A 1 87 ? 39.837 16.928 -53.756 1.00 90.94 87 ARG A O 1
ATOM 669 N N . GLU A 1 88 ? 41.443 17.415 -52.259 1.00 90.25 88 GLU A N 1
ATOM 670 C CA . GLU A 1 88 ? 41.312 18.865 -52.317 1.00 90.25 88 GLU A CA 1
ATOM 671 C C . GLU A 1 88 ? 42.623 19.480 -52.805 1.00 90.25 88 GLU A C 1
ATOM 673 O O . GLU A 1 88 ? 43.721 19.041 -52.449 1.00 90.25 88 GLU A O 1
ATOM 678 N N . ARG A 1 89 ? 42.502 20.496 -53.659 1.00 90.69 89 ARG A N 1
ATOM 679 C CA . ARG A 1 89 ? 43.641 21.259 -54.156 1.00 90.69 89 ARG A CA 1
ATOM 680 C C . ARG A 1 89 ? 43.851 22.440 -53.221 1.00 90.69 89 ARG A C 1
ATOM 682 O O . ARG A 1 89 ? 43.025 23.348 -53.187 1.00 90.69 89 ARG A O 1
ATOM 689 N N . ILE A 1 90 ? 44.945 22.429 -52.470 1.00 92.19 90 ILE A N 1
ATOM 690 C CA . ILE A 1 90 ? 45.260 23.486 -51.508 1.00 92.19 90 ILE A CA 1
ATOM 691 C C . ILE A 1 90 ? 46.375 24.376 -52.034 1.00 92.19 90 ILE A C 1
ATOM 693 O O . ILE A 1 90 ? 47.281 23.925 -52.736 1.00 92.19 90 ILE A O 1
ATOM 697 N N . CYS A 1 91 ? 46.303 25.657 -51.693 1.00 91.75 91 CYS A N 1
ATOM 698 C CA . CYS A 1 91 ? 47.386 26.586 -51.958 1.00 91.75 91 CYS A CA 1
ATOM 699 C C . CYS A 1 91 ? 48.498 26.407 -50.923 1.00 91.75 91 CYS A C 1
ATOM 701 O O . CYS A 1 91 ? 48.231 26.545 -49.732 1.00 91.75 91 CYS A O 1
ATOM 703 N N . VAL A 1 92 ? 49.731 26.163 -51.364 1.00 93.56 92 VAL A N 1
ATOM 704 C CA . VAL A 1 92 ? 50.893 26.000 -50.467 1.00 93.56 92 VAL A CA 1
ATOM 705 C C . VAL A 1 92 ? 51.908 27.136 -50.577 1.00 93.56 92 VAL A C 1
ATOM 707 O O . VAL A 1 92 ? 52.757 27.287 -49.706 1.00 93.56 92 VAL A O 1
ATOM 710 N N . LYS A 1 93 ? 51.829 27.959 -51.632 1.00 93.50 93 LYS A N 1
ATOM 711 C CA . LYS A 1 93 ? 52.678 29.147 -51.797 1.00 93.50 93 LYS A CA 1
ATOM 712 C C . LYS A 1 93 ? 51.895 30.277 -52.453 1.00 93.50 93 LYS A C 1
ATOM 714 O O . LYS A 1 93 ? 51.246 30.058 -53.479 1.00 93.50 93 LYS A O 1
ATOM 719 N N . LYS A 1 94 ? 51.997 31.477 -51.881 1.00 94.94 94 LYS A N 1
ATOM 720 C CA . LYS A 1 94 ? 51.418 32.715 -52.416 1.00 94.94 94 LYS A CA 1
ATOM 721 C C . LYS A 1 94 ? 52.513 33.677 -52.881 1.00 94.94 94 LYS A C 1
ATOM 723 O O . LYS A 1 94 ? 53.651 33.563 -52.429 1.00 94.94 94 LYS A O 1
ATOM 728 N N . ASP A 1 95 ? 52.172 34.576 -53.798 1.00 93.69 95 ASP A N 1
ATOM 729 C CA . ASP A 1 95 ? 53.012 35.720 -54.166 1.00 93.69 95 ASP A CA 1
ATOM 730 C C . ASP A 1 95 ? 52.798 36.917 -53.215 1.00 93.69 95 ASP A C 1
ATOM 732 O O . ASP A 1 95 ? 51.942 36.884 -52.329 1.00 93.69 95 ASP A O 1
ATOM 736 N N . GLU A 1 96 ? 53.558 37.995 -53.423 1.00 92.94 96 GLU A N 1
ATOM 737 C CA . GLU A 1 96 ? 53.471 39.252 -52.654 1.00 92.94 96 GLU A CA 1
ATOM 738 C C . GLU A 1 96 ? 52.102 39.947 -52.768 1.00 92.94 96 GLU A C 1
ATOM 740 O O . GLU A 1 96 ? 51.752 40.788 -51.946 1.00 92.94 96 GLU A O 1
ATOM 745 N N . ARG A 1 97 ? 51.292 39.572 -53.767 1.00 93.38 97 ARG A N 1
ATOM 746 C CA . ARG A 1 97 ? 49.923 40.065 -53.979 1.00 93.38 97 ARG A CA 1
ATOM 747 C C . ARG A 1 97 ? 48.870 39.099 -53.426 1.00 93.38 97 ARG A C 1
ATOM 749 O O . ARG A 1 97 ? 47.699 39.201 -53.788 1.00 93.38 97 ARG A O 1
ATOM 756 N N . ASN A 1 98 ? 49.265 38.157 -52.563 1.00 89.00 98 ASN A N 1
ATOM 757 C CA . ASN A 1 98 ? 48.411 37.130 -51.960 1.00 89.00 98 ASN A CA 1
ATOM 758 C C . ASN A 1 98 ? 47.738 36.157 -52.949 1.00 89.00 98 ASN A C 1
ATOM 760 O O . ASN A 1 98 ? 46.818 35.424 -52.569 1.00 89.00 98 ASN A O 1
ATOM 764 N N . ARG A 1 99 ? 48.206 36.078 -54.197 1.00 92.56 99 ARG A N 1
ATOM 765 C CA . ARG A 1 99 ? 47.694 35.130 -55.194 1.00 92.56 99 ARG A CA 1
ATOM 766 C C . ARG A 1 99 ? 48.394 33.792 -55.043 1.00 92.56 99 ARG A C 1
ATOM 768 O O . ARG A 1 99 ? 49.597 33.731 -54.805 1.00 92.56 99 ARG A O 1
ATOM 775 N N . CYS A 1 100 ? 47.650 32.702 -55.195 1.00 92.88 100 CYS A N 1
ATOM 776 C CA . CYS A 1 100 ? 48.240 31.375 -55.104 1.00 92.88 100 CYS A CA 1
ATOM 777 C C . CYS A 1 100 ? 49.077 31.040 -56.343 1.00 92.88 100 CYS A C 1
ATOM 779 O O . CYS A 1 100 ? 48.549 31.032 -57.452 1.00 92.88 100 CYS A O 1
ATOM 781 N N . ILE A 1 101 ? 50.352 30.705 -56.144 1.00 94.31 101 ILE A N 1
ATOM 782 C CA . ILE A 1 101 ? 51.291 30.366 -57.227 1.00 94.31 101 ILE A CA 1
ATOM 783 C C . ILE A 1 101 ? 51.741 28.902 -57.206 1.00 94.31 101 ILE A C 1
ATOM 785 O O . ILE A 1 101 ? 52.229 28.402 -58.214 1.00 94.31 101 ILE A O 1
ATOM 789 N N . LYS A 1 102 ? 51.557 28.187 -56.087 1.00 92.88 102 LYS A N 1
ATOM 790 C CA . LYS A 1 102 ? 51.798 26.739 -56.004 1.00 92.88 102 LYS A CA 1
ATOM 791 C C . LYS A 1 102 ? 50.635 26.052 -55.308 1.00 92.88 102 LYS A C 1
ATOM 793 O O . LYS A 1 102 ? 50.242 26.442 -54.207 1.00 92.88 102 LYS A O 1
ATOM 798 N N . PHE A 1 103 ? 50.145 24.994 -55.941 1.00 92.62 103 PHE A N 1
ATOM 799 C CA . PHE A 1 103 ? 49.108 24.134 -55.398 1.00 92.62 103 PHE A CA 1
ATOM 800 C C . PHE A 1 103 ? 49.648 22.732 -55.162 1.00 92.62 103 PHE A C 1
ATOM 802 O O . PHE A 1 103 ? 50.439 22.234 -55.960 1.00 92.62 103 PHE A O 1
ATOM 809 N N . GLU A 1 104 ? 49.156 22.088 -54.114 1.00 93.50 104 GLU A N 1
ATOM 810 C CA . GLU A 1 104 ? 49.389 20.672 -53.851 1.00 93.50 104 GLU A CA 1
ATOM 811 C C . GLU A 1 104 ? 48.054 19.961 -53.638 1.00 93.50 104 GLU A C 1
ATOM 813 O O . GLU A 1 104 ? 47.049 20.571 -53.260 1.00 93.50 104 GLU A O 1
ATOM 818 N N . ASN A 1 105 ? 48.039 18.661 -53.925 1.00 92.19 105 ASN A N 1
ATOM 819 C CA . ASN A 1 105 ? 46.873 17.826 -53.688 1.00 92.19 105 ASN A CA 1
ATOM 820 C C . ASN A 1 105 ? 46.979 17.235 -52.290 1.00 92.19 105 ASN A C 1
ATOM 822 O O . ASN A 1 105 ? 47.908 16.486 -51.994 1.00 92.19 105 ASN A O 1
ATOM 826 N N . ARG A 1 106 ? 45.992 17.533 -51.453 1.00 91.25 106 ARG A N 1
ATOM 827 C CA . ARG A 1 106 ? 45.828 16.894 -50.155 1.00 91.25 106 ARG A CA 1
ATOM 828 C C . ARG A 1 106 ? 44.683 15.897 -50.237 1.00 91.25 106 ARG A C 1
ATOM 830 O O . ARG A 1 106 ? 43.635 16.184 -50.813 1.00 91.25 106 ARG A O 1
ATOM 837 N N . VAL A 1 107 ? 44.871 14.723 -49.645 1.00 90.44 107 VAL A N 1
ATOM 838 C CA . VAL A 1 107 ? 43.764 13.803 -49.371 1.00 90.44 107 VAL A CA 1
ATOM 839 C C . VAL A 1 107 ? 43.249 14.109 -47.974 1.00 90.44 107 VAL A C 1
ATOM 841 O O . VAL A 1 107 ? 43.987 14.008 -46.995 1.00 90.44 107 VAL A O 1
ATOM 844 N N . ARG A 1 108 ? 41.979 14.489 -47.880 1.00 90.31 108 ARG A N 1
ATOM 845 C CA . ARG A 1 108 ? 41.259 14.634 -46.620 1.00 90.31 108 ARG A CA 1
ATOM 846 C C . ARG A 1 108 ? 40.297 13.463 -46.465 1.00 90.31 108 ARG A C 1
ATOM 848 O O . ARG A 1 108 ? 39.510 13.176 -47.365 1.00 90.31 108 ARG A O 1
ATOM 855 N N . VAL A 1 109 ? 40.341 12.804 -45.312 1.00 90.75 109 VAL A N 1
ATOM 856 C CA . VAL A 1 109 ? 39.352 11.784 -44.949 1.00 90.75 109 VAL A CA 1
ATOM 857 C C . VAL A 1 109 ? 38.146 12.489 -44.336 1.00 90.75 109 VAL A C 1
ATOM 859 O O . VAL A 1 109 ? 38.272 13.207 -43.343 1.00 90.75 109 VAL A O 1
ATOM 862 N N . VAL A 1 110 ? 36.980 12.311 -44.947 1.00 91.31 110 VAL A N 1
ATOM 863 C CA . VAL A 1 110 ? 35.692 12.763 -44.419 1.00 91.31 110 VAL A CA 1
ATOM 864 C C . VAL A 1 110 ? 34.975 11.547 -43.852 1.00 91.31 110 VAL A C 1
ATOM 866 O O . VAL A 1 110 ? 34.780 10.558 -44.555 1.00 91.31 110 VAL A O 1
ATOM 869 N N . ARG A 1 111 ? 34.593 11.618 -42.577 1.00 91.38 111 ARG A N 1
ATOM 870 C CA . ARG A 1 111 ? 33.856 10.563 -41.879 1.00 91.38 111 ARG A CA 1
ATOM 871 C C . ARG A 1 111 ? 32.422 11.013 -41.667 1.00 91.38 111 ARG A C 1
ATOM 873 O O . ARG A 1 111 ? 32.201 12.125 -41.194 1.00 91.38 111 ARG A O 1
ATOM 880 N N . ALA A 1 112 ? 31.473 10.144 -41.979 1.00 88.62 112 ALA A N 1
ATOM 881 C CA . ALA A 1 112 ? 30.078 10.312 -41.602 1.00 88.62 112 ALA A CA 1
ATOM 882 C C . ALA A 1 112 ? 29.640 9.094 -40.789 1.00 88.62 112 ALA A C 1
ATOM 884 O O . ALA A 1 112 ? 29.898 7.956 -41.184 1.00 88.62 112 ALA A O 1
ATOM 885 N N . SER A 1 113 ? 29.008 9.334 -39.644 1.00 85.56 113 SER A N 1
ATOM 886 C CA . SER A 1 113 ? 28.403 8.296 -38.816 1.00 85.56 113 SER A CA 1
ATOM 887 C C . SER A 1 113 ? 26.892 8.305 -39.013 1.00 85.56 113 SER A C 1
ATOM 889 O O . SER A 1 113 ? 26.250 9.352 -38.990 1.00 85.56 113 SER A O 1
ATOM 891 N N . THR A 1 114 ? 26.318 7.123 -39.204 1.00 83.94 114 THR A N 1
ATOM 892 C CA . THR A 1 114 ? 24.869 6.921 -39.279 1.00 83.94 114 THR A CA 1
ATOM 893 C C . THR A 1 114 ? 24.445 5.948 -38.183 1.00 83.94 114 THR A C 1
ATOM 895 O O . THR A 1 114 ? 25.121 4.932 -37.974 1.00 83.94 114 THR A O 1
ATOM 898 N N . PRO A 1 115 ? 23.379 6.252 -37.422 1.00 82.88 115 PRO A N 1
ATOM 899 C CA . PRO A 1 115 ? 22.899 5.348 -36.388 1.00 82.88 115 PRO A CA 1
ATOM 900 C C . PRO A 1 115 ? 22.423 4.042 -37.017 1.00 82.88 115 PRO A C 1
ATOM 902 O O . PRO A 1 115 ? 21.688 4.050 -38.006 1.00 82.88 115 PRO A O 1
ATOM 905 N N . ARG A 1 116 ? 22.825 2.908 -36.438 1.00 83.88 116 ARG A N 1
ATOM 906 C CA . ARG A 1 116 ? 22.307 1.613 -36.875 1.00 83.88 116 ARG A CA 1
ATOM 907 C C . ARG A 1 116 ? 20.925 1.375 -36.285 1.00 83.88 116 ARG A C 1
ATOM 909 O O . ARG A 1 116 ? 20.592 1.838 -35.192 1.00 83.88 116 ARG A O 1
ATOM 916 N N . THR A 1 117 ? 20.147 0.608 -37.033 1.00 86.00 117 THR A N 1
ATOM 917 C CA . THR A 1 117 ? 18.899 0.021 -36.557 1.00 86.00 117 THR A CA 1
ATOM 918 C C . THR A 1 117 ? 19.195 -1.408 -36.132 1.00 86.00 117 THR A C 1
ATOM 920 O O . THR A 1 117 ? 19.808 -2.154 -36.896 1.00 86.00 117 THR A O 1
ATOM 923 N N . CYS A 1 118 ? 18.802 -1.789 -34.921 1.00 86.06 118 CYS A N 1
ATOM 924 C CA . CYS A 1 118 ? 19.008 -3.143 -34.425 1.00 86.06 118 CYS A CA 1
ATOM 925 C C . CYS A 1 118 ? 17.767 -3.688 -33.720 1.00 86.06 118 CYS A C 1
ATOM 927 O O . CYS A 1 118 ? 16.889 -2.943 -33.279 1.00 86.06 118 CYS A O 1
ATOM 929 N N . ARG A 1 119 ? 17.690 -5.018 -33.653 1.00 87.75 119 ARG A N 1
ATOM 930 C CA . ARG A 1 119 ? 16.612 -5.754 -32.997 1.00 87.75 119 ARG A CA 1
ATOM 931 C C . ARG A 1 119 ? 17.068 -6.108 -31.583 1.00 87.75 119 ARG A C 1
ATOM 933 O O . ARG A 1 119 ? 18.027 -6.858 -31.429 1.00 87.75 119 ARG A O 1
ATOM 940 N N . ILE A 1 120 ? 16.401 -5.559 -30.574 1.00 87.50 120 ILE A N 1
ATOM 941 C CA . ILE A 1 120 ? 16.749 -5.742 -29.160 1.00 87.50 120 ILE A CA 1
ATOM 942 C C . ILE A 1 120 ? 15.634 -6.534 -28.483 1.00 87.50 120 ILE A C 1
ATOM 944 O O . ILE A 1 120 ? 14.455 -6.264 -28.710 1.00 87.50 120 ILE A O 1
ATOM 948 N N . ALA A 1 121 ? 16.010 -7.529 -27.683 1.00 89.44 121 ALA A N 1
ATOM 949 C CA . ALA A 1 121 ? 15.084 -8.248 -26.821 1.00 89.44 121 ALA A CA 1
ATOM 950 C C . ALA A 1 121 ? 14.705 -7.361 -25.628 1.00 89.44 121 ALA A C 1
ATOM 952 O O . ALA A 1 121 ? 15.576 -6.915 -24.884 1.00 89.44 121 ALA A O 1
ATOM 953 N N . GLU A 1 122 ? 13.414 -7.113 -25.448 1.00 89.44 122 GLU A N 1
ATOM 954 C CA . GLU A 1 122 ? 12.868 -6.424 -24.285 1.00 89.44 122 GLU A CA 1
ATOM 955 C C . GLU A 1 122 ? 11.904 -7.356 -23.557 1.00 89.44 122 GLU A C 1
ATOM 957 O O . GLU A 1 122 ? 10.970 -7.910 -24.149 1.00 89.44 122 GLU A O 1
ATOM 962 N N . THR A 1 123 ? 12.147 -7.526 -22.260 1.00 92.06 123 THR A N 1
ATOM 963 C CA . THR A 1 123 ? 11.257 -8.264 -21.368 1.00 92.06 123 THR A CA 1
ATOM 964 C C . THR A 1 123 ? 10.126 -7.350 -20.927 1.00 92.06 123 THR A C 1
ATOM 966 O O . THR A 1 123 ? 10.357 -6.211 -20.522 1.00 92.06 123 THR A O 1
ATOM 969 N N . TYR A 1 124 ? 8.901 -7.849 -20.995 1.00 90.25 124 TYR A N 1
ATOM 970 C CA . TYR A 1 124 ? 7.712 -7.137 -20.549 1.00 90.25 124 TYR A CA 1
ATOM 971 C C . TYR A 1 124 ? 6.801 -8.086 -19.778 1.00 90.25 124 TYR A C 1
ATOM 973 O O . TYR A 1 124 ? 6.949 -9.307 -19.846 1.00 90.25 124 TYR A O 1
ATOM 981 N N . CYS A 1 125 ? 5.859 -7.516 -19.031 1.00 89.81 125 CYS A N 1
ATOM 982 C CA . CYS A 1 125 ? 4.854 -8.320 -18.365 1.00 89.81 125 CYS A CA 1
ATOM 983 C C . CYS A 1 125 ? 3.746 -8.707 -19.347 1.00 89.81 125 CYS A C 1
ATOM 985 O O . CYS A 1 125 ? 3.052 -7.832 -19.864 1.00 89.81 125 CYS A O 1
ATOM 987 N N . ALA A 1 126 ? 3.596 -10.003 -19.604 1.00 89.00 126 ALA A N 1
ATOM 988 C CA . ALA A 1 126 ? 2.567 -10.544 -20.484 1.00 89.00 126 ALA A CA 1
ATOM 989 C C . ALA A 1 126 ? 1.252 -10.795 -19.742 1.00 89.00 126 ALA A C 1
ATOM 991 O O . ALA A 1 126 ? 0.179 -10.623 -20.316 1.00 89.00 126 ALA A O 1
ATOM 992 N N . ASN A 1 127 ? 1.331 -11.167 -18.461 1.00 86.44 127 ASN A N 1
ATOM 993 C CA . ASN A 1 127 ? 0.159 -11.423 -17.635 1.00 86.44 127 ASN A CA 1
ATOM 994 C C . ASN A 1 127 ? 0.319 -10.810 -16.242 1.00 86.44 127 ASN A C 1
ATOM 996 O O . ASN A 1 127 ? 1.264 -11.131 -15.515 1.00 86.44 127 ASN A O 1
ATOM 1000 N N . TYR A 1 128 ? -0.630 -9.953 -15.874 1.00 84.44 128 TYR A N 1
ATOM 1001 C CA . TYR A 1 128 ? -0.707 -9.334 -14.558 1.00 84.44 128 TYR A CA 1
ATOM 1002 C C . TYR A 1 128 ? -1.661 -10.126 -13.669 1.00 84.44 128 TYR A C 1
ATOM 1004 O O . TYR A 1 128 ? -2.761 -10.486 -14.077 1.00 84.44 128 TYR A O 1
ATOM 1012 N N . GLY A 1 129 ? -1.252 -10.350 -12.429 1.00 82.88 129 GLY A N 1
ATOM 1013 C CA . GLY A 1 129 ? -2.097 -10.905 -11.384 1.00 82.88 129 GLY A CA 1
ATOM 1014 C C . GLY A 1 129 ? -1.957 -10.133 -10.086 1.00 82.88 129 GLY A C 1
ATOM 1015 O O . GLY A 1 129 ? -1.341 -9.065 -10.028 1.00 82.88 129 GLY A O 1
ATOM 1016 N N . THR A 1 130 ? -2.525 -10.700 -9.029 1.00 81.56 130 THR A N 1
ATOM 1017 C CA . THR A 1 130 ? -2.517 -10.106 -7.696 1.00 81.56 130 THR A CA 1
ATOM 1018 C C . THR A 1 130 ? -1.625 -10.929 -6.778 1.00 81.56 130 THR A C 1
ATOM 1020 O O . THR A 1 130 ? -1.872 -12.113 -6.564 1.00 81.56 130 THR A O 1
ATOM 1023 N N . ALA A 1 131 ? -0.596 -10.302 -6.214 1.00 76.44 131 ALA A N 1
ATOM 1024 C CA . ALA A 1 131 ? 0.141 -10.859 -5.089 1.00 76.44 131 ALA A CA 1
ATOM 1025 C C . ALA A 1 131 ? -0.488 -10.346 -3.791 1.00 76.44 131 ALA A C 1
ATOM 1027 O O . ALA A 1 131 ? -0.553 -9.135 -3.571 1.00 76.44 131 ALA A O 1
ATOM 1028 N N . THR A 1 132 ? -0.947 -11.263 -2.943 1.00 81.88 132 THR A N 1
ATOM 1029 C CA . THR A 1 132 ? -1.537 -10.947 -1.639 1.00 81.88 132 THR A CA 1
ATOM 1030 C C . THR A 1 132 ? -0.553 -11.263 -0.521 1.00 81.88 132 THR A C 1
ATOM 1032 O O . THR A 1 132 ? 0.025 -12.348 -0.490 1.00 81.88 132 THR A O 1
ATOM 1035 N N . HIS A 1 133 ? -0.398 -10.348 0.423 1.00 84.69 133 HIS A N 1
ATOM 1036 C CA . HIS A 1 133 ? 0.324 -10.562 1.674 1.00 84.69 133 HIS A CA 1
ATOM 1037 C C . HIS A 1 133 ? -0.427 -9.877 2.819 1.00 84.69 133 HIS A C 1
ATOM 1039 O O . HIS A 1 133 ? -1.465 -9.255 2.600 1.00 84.69 133 HIS A O 1
ATOM 1045 N N . ARG A 1 134 ? 0.059 -10.026 4.052 1.00 86.00 134 ARG A N 1
ATOM 1046 C CA . ARG A 1 134 ? -0.479 -9.306 5.210 1.00 86.00 134 ARG A CA 1
ATOM 1047 C C . ARG A 1 134 ? 0.593 -8.395 5.780 1.00 86.00 134 ARG A C 1
ATOM 1049 O O . ARG A 1 134 ? 1.731 -8.831 5.948 1.00 86.00 134 ARG A O 1
ATOM 1056 N N . GLU A 1 135 ? 0.213 -7.169 6.096 1.00 88.38 135 GLU A N 1
ATOM 1057 C CA . GLU A 1 135 ? 1.065 -6.189 6.768 1.00 88.38 135 GLU A CA 1
ATOM 1058 C C . GLU A 1 135 ? 0.433 -5.795 8.104 1.00 88.38 135 GLU A C 1
ATOM 1060 O O . GLU A 1 135 ? -0.778 -5.903 8.270 1.00 88.38 135 GLU A O 1
ATOM 1065 N N . ILE A 1 136 ? 1.242 -5.396 9.088 1.00 89.88 136 ILE A N 1
ATOM 1066 C CA . ILE A 1 136 ? 0.717 -4.864 10.349 1.00 89.88 136 ILE A CA 1
ATOM 1067 C C . ILE A 1 136 ? 0.701 -3.349 10.247 1.00 89.88 136 ILE A C 1
ATOM 1069 O O . ILE A 1 136 ? 1.766 -2.742 10.150 1.00 89.88 136 ILE A O 1
ATOM 1073 N N . ASP A 1 137 ? -0.480 -2.758 10.382 1.00 90.62 137 ASP A N 1
ATOM 1074 C CA . ASP A 1 137 ? -0.635 -1.311 10.494 1.00 90.62 137 ASP A CA 1
ATOM 1075 C C . ASP A 1 137 ? -1.343 -0.930 11.802 1.00 90.62 137 ASP A C 1
ATOM 1077 O O . ASP A 1 137 ? -1.830 -1.791 12.547 1.00 90.62 137 ASP A O 1
ATOM 1081 N N . GLN A 1 138 ? -1.312 0.353 12.150 1.00 91.56 138 GLN A N 1
ATOM 1082 C CA . GLN A 1 138 ? -1.797 0.869 13.419 1.00 91.56 138 GLN A CA 1
ATOM 1083 C C . GLN A 1 138 ? -2.832 1.977 13.246 1.00 91.56 138 GLN A C 1
ATOM 1085 O O . GLN A 1 138 ? -2.626 2.951 12.531 1.00 91.56 138 GLN A O 1
ATOM 1090 N N . VAL A 1 139 ? -3.887 1.887 14.046 1.00 91.81 139 VAL A N 1
ATOM 1091 C CA . VAL A 1 139 ? -4.929 2.904 14.150 1.00 91.81 139 VAL A CA 1
ATOM 1092 C C . VAL A 1 139 ? -5.075 3.340 15.600 1.00 91.81 139 VAL A C 1
ATOM 1094 O O . VAL A 1 139 ? -4.929 2.556 16.541 1.00 91.81 139 VAL A O 1
ATOM 1097 N N . THR A 1 140 ? -5.309 4.627 15.816 1.00 94.19 140 THR A N 1
ATOM 1098 C CA . THR A 1 140 ? -5.593 5.163 17.148 1.00 94.19 140 THR A CA 1
ATOM 1099 C C . THR A 1 140 ? -7.087 5.396 17.301 1.00 94.19 140 THR A C 1
ATOM 1101 O O . THR A 1 140 ? -7.703 6.015 16.448 1.00 94.19 140 THR A O 1
ATOM 1104 N N . ILE A 1 141 ? -7.661 4.942 18.411 1.00 94.25 141 ILE A N 1
ATOM 1105 C CA . ILE A 1 141 ? -9.067 5.158 18.754 1.00 94.25 141 ILE A CA 1
ATOM 1106 C C . ILE A 1 141 ? -9.112 6.005 20.017 1.00 94.25 141 ILE A C 1
ATOM 1108 O O . ILE A 1 141 ? -8.474 5.676 21.023 1.00 94.25 141 ILE A O 1
ATOM 1112 N N . LYS A 1 142 ? -9.849 7.111 19.968 1.00 94.19 142 LYS A N 1
ATOM 1113 C CA . LYS A 1 142 ? -10.099 7.992 21.105 1.00 94.19 142 LYS A CA 1
ATOM 1114 C C . LYS A 1 142 ? -11.588 8.003 21.429 1.00 94.19 142 LYS A C 1
ATOM 1116 O O . LYS A 1 142 ? -12.388 8.400 20.594 1.00 94.19 142 LYS A O 1
ATOM 1121 N N . PHE A 1 143 ? -11.938 7.648 22.657 1.00 92.31 143 PHE A N 1
AT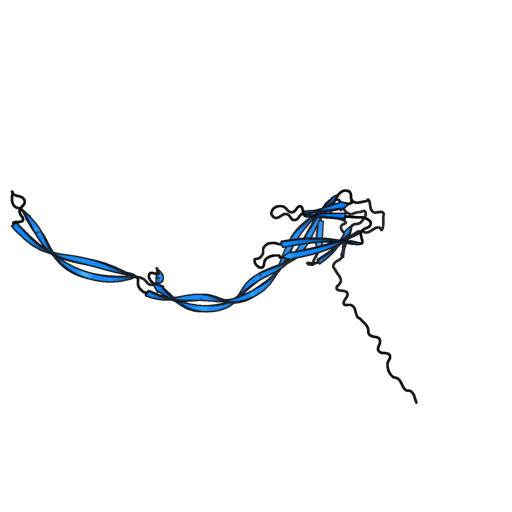OM 1122 C CA . PHE A 1 143 ? -13.295 7.781 23.178 1.00 92.31 143 PHE A CA 1
ATOM 1123 C C . PHE A 1 143 ? -13.435 9.160 23.829 1.00 92.31 143 PHE A C 1
ATOM 1125 O O . PHE A 1 143 ? -12.665 9.509 24.730 1.00 92.31 143 PHE A O 1
ATOM 1132 N N . LYS A 1 144 ? -14.374 9.974 23.344 1.00 91.44 144 LYS A N 1
ATOM 1133 C CA . LYS A 1 144 ? -14.635 11.334 23.831 1.00 91.44 144 LYS A CA 1
ATOM 1134 C C . LYS A 1 144 ? -16.054 11.407 24.381 1.00 91.44 144 LYS A C 1
ATOM 1136 O O . LYS A 1 144 ? -16.976 10.901 23.758 1.00 91.44 144 LYS A O 1
ATOM 1141 N N . ASN A 1 145 ? -16.205 12.008 25.561 1.00 87.38 145 ASN A N 1
ATOM 1142 C CA . ASN A 1 145 ? -17.485 12.134 26.273 1.00 87.38 145 ASN A CA 1
ATOM 1143 C C . ASN A 1 145 ? -18.234 10.805 26.491 1.00 87.38 145 ASN A C 1
ATOM 1145 O O . ASN A 1 145 ? -19.409 10.814 26.830 1.00 87.38 145 ASN A O 1
ATOM 1149 N N . ALA A 1 146 ? -17.563 9.666 26.312 1.00 82.38 146 ALA A N 1
ATOM 1150 C CA . ALA A 1 146 ? -18.200 8.366 26.391 1.00 82.38 146 ALA A CA 1
ATOM 1151 C C . ALA A 1 146 ? -18.652 8.083 27.832 1.00 82.38 146 ALA A C 1
ATOM 1153 O O . ALA A 1 146 ? -17.905 8.332 28.783 1.00 82.38 146 ALA A O 1
ATOM 1154 N N . SER A 1 147 ? -19.871 7.566 27.983 1.00 79.25 147 SER A N 1
ATOM 1155 C CA . SER A 1 147 ? -20.505 7.282 29.275 1.00 79.25 147 SER A CA 1
ATOM 1156 C C . SER A 1 147 ? -19.653 6.342 30.129 1.00 79.25 147 SER A C 1
ATOM 1158 O O . SER A 1 147 ? -19.031 5.415 29.612 1.00 79.25 147 SER A O 1
ATOM 1160 N N . ASN A 1 148 ? -19.601 6.555 31.445 1.00 83.56 148 ASN A N 1
ATOM 1161 C CA . ASN A 1 148 ? -18.925 5.611 32.335 1.00 83.56 148 ASN A CA 1
ATOM 1162 C C . ASN A 1 148 ? -19.737 4.312 32.387 1.00 83.56 148 ASN A C 1
ATOM 1164 O O . ASN A 1 148 ? -20.842 4.314 32.921 1.00 83.56 148 ASN A O 1
ATOM 1168 N N . LEU A 1 149 ? -19.182 3.230 31.842 1.00 88.50 149 LEU A N 1
ATOM 1169 C CA . LEU A 1 149 ? -19.786 1.900 31.910 1.00 88.50 149 LEU A CA 1
ATOM 1170 C C . LEU A 1 149 ? -19.673 1.356 33.338 1.00 88.50 149 LEU A C 1
ATOM 1172 O O . LEU A 1 149 ? -18.622 1.485 33.976 1.00 88.50 149 LEU A O 1
ATOM 1176 N N . ALA A 1 150 ? -20.743 0.748 33.840 1.00 88.56 150 ALA A N 1
ATOM 1177 C CA . ALA A 1 150 ? -20.730 0.048 35.114 1.00 88.56 150 ALA A CA 1
ATOM 1178 C C . ALA A 1 150 ? -19.932 -1.266 35.022 1.00 88.56 150 ALA A C 1
ATOM 1180 O O . ALA A 1 150 ? -19.544 -1.742 33.951 1.00 88.56 150 ALA A O 1
ATOM 1181 N N . SER A 1 151 ? -19.665 -1.881 36.176 1.00 86.12 151 SER A N 1
ATOM 1182 C CA . SER A 1 151 ? -19.018 -3.195 36.208 1.00 86.12 151 SER A CA 1
ATOM 1183 C C . SER A 1 151 ? -19.921 -4.240 35.543 1.00 86.12 151 SER A C 1
ATOM 1185 O O .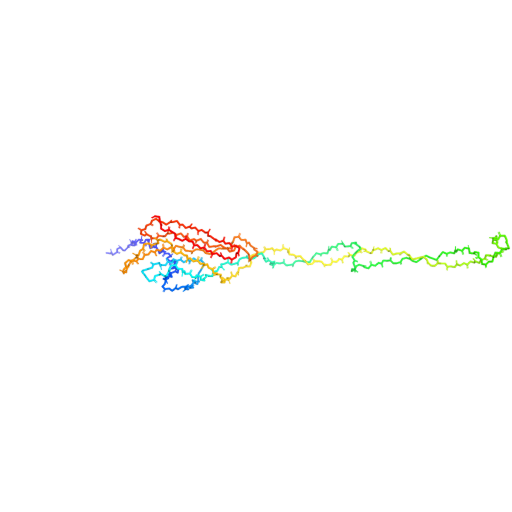 SER A 1 151 ? -21.052 -4.439 35.976 1.00 86.12 151 SER A O 1
ATOM 1187 N N . GLY A 1 152 ? -19.416 -4.897 34.496 1.00 86.75 152 GLY A N 1
ATOM 1188 C CA . GLY A 1 152 ? -20.160 -5.892 33.716 1.00 86.75 152 GLY A CA 1
ATOM 1189 C C . GLY A 1 152 ? -20.882 -5.337 32.484 1.00 86.75 152 GLY A C 1
ATOM 1190 O O . GLY A 1 152 ? -21.405 -6.128 31.706 1.00 86.75 152 GLY A O 1
ATOM 1191 N N . GLU A 1 153 ? -20.879 -4.018 32.274 1.00 91.38 153 GLU A N 1
ATOM 1192 C CA . GLU A 1 153 ? -21.382 -3.412 31.040 1.00 91.38 153 GLU A CA 1
ATOM 1193 C C . GLU A 1 153 ? -20.296 -3.387 29.957 1.00 91.38 153 GLU A C 1
ATOM 1195 O O . GLU A 1 153 ? -19.127 -3.075 30.217 1.00 91.38 153 GLU A O 1
ATOM 1200 N N . GLU A 1 154 ? -20.700 -3.711 28.729 1.00 93.56 154 GLU A N 1
ATOM 1201 C CA . GLU A 1 154 ? -19.839 -3.711 27.552 1.00 93.56 154 GLU A CA 1
ATOM 1202 C C . GLU A 1 154 ? -20.510 -2.963 26.402 1.00 93.56 154 GLU A C 1
ATOM 1204 O O . GLU A 1 154 ? -21.699 -3.135 26.133 1.00 93.56 154 GLU A O 1
ATOM 1209 N N . GLU A 1 155 ? -19.711 -2.200 25.665 1.00 93.38 155 GLU A N 1
ATOM 1210 C CA . GLU A 1 155 ? -20.082 -1.698 24.346 1.00 93.38 155 GLU A CA 1
ATOM 1211 C C . GLU A 1 155 ? -19.163 -2.301 23.296 1.00 93.38 155 GLU A C 1
ATOM 1213 O O . GLU A 1 155 ? -17.985 -2.561 23.549 1.00 93.38 155 GLU A O 1
ATOM 1218 N N . THR A 1 156 ? -19.692 -2.520 22.100 1.00 94.56 156 THR A N 1
ATOM 1219 C CA . THR A 1 156 ? -18.957 -3.178 21.025 1.00 94.56 156 THR A CA 1
ATOM 1220 C C . THR A 1 156 ? -18.956 -2.363 19.748 1.00 94.56 156 THR A C 1
ATOM 1222 O O . THR A 1 156 ? -19.973 -1.794 19.345 1.00 94.56 156 THR A O 1
ATOM 1225 N N . PHE A 1 157 ? -17.795 -2.349 19.103 1.00 94.50 157 PHE A N 1
ATOM 1226 C CA . PHE A 1 157 ? -17.550 -1.663 17.844 1.00 94.50 157 PHE A CA 1
ATOM 1227 C C . PHE A 1 157 ? -16.897 -2.640 16.875 1.00 94.50 157 PHE A C 1
ATOM 1229 O O . PHE A 1 157 ? -15.942 -3.322 17.239 1.00 94.50 157 PHE A O 1
ATOM 1236 N N . MET A 1 158 ? -17.386 -2.711 15.646 1.00 94.38 158 MET A N 1
ATOM 1237 C CA . MET A 1 158 ? -16.713 -3.431 14.577 1.00 94.38 158 MET A CA 1
ATOM 1238 C C . MET A 1 158 ? -15.571 -2.570 14.065 1.00 94.38 158 MET A C 1
ATOM 1240 O O . MET A 1 158 ? -15.779 -1.387 13.811 1.00 94.38 158 MET A O 1
ATOM 1244 N N . ILE A 1 159 ? -14.394 -3.157 13.871 1.00 93.50 159 ILE A N 1
ATOM 1245 C CA . ILE A 1 159 ? -13.320 -2.535 13.108 1.00 93.50 159 ILE A CA 1
ATOM 1246 C C . ILE A 1 159 ? -12.915 -3.410 11.932 1.00 93.50 159 ILE A C 1
ATOM 1248 O O . ILE A 1 159 ? -12.763 -4.621 12.075 1.00 93.50 159 ILE A O 1
ATOM 1252 N N . LYS A 1 160 ? -12.721 -2.778 10.775 1.00 92.25 160 LYS A N 1
ATOM 1253 C CA . LYS A 1 160 ? -12.251 -3.411 9.540 1.00 92.25 160 LYS A CA 1
ATOM 1254 C C . LYS A 1 160 ? -11.046 -2.661 9.004 1.00 92.25 160 LYS A C 1
ATOM 1256 O O . LYS A 1 160 ? -11.063 -1.433 8.986 1.00 92.25 160 LYS A O 1
ATOM 1261 N N . ALA A 1 161 ? -10.032 -3.385 8.554 1.00 90.31 161 ALA A N 1
ATOM 1262 C CA . ALA A 1 161 ? -8.855 -2.848 7.892 1.00 90.31 161 ALA A CA 1
ATOM 1263 C C . ALA A 1 161 ? -8.828 -3.321 6.437 1.00 90.31 161 ALA A C 1
ATOM 1265 O O . ALA A 1 161 ? -8.852 -4.517 6.163 1.00 90.31 161 ALA A O 1
ATOM 1266 N N . ASN A 1 162 ? -8.765 -2.378 5.502 1.00 86.88 162 ASN A N 1
ATOM 1267 C CA . ASN A 1 162 ? -8.790 -2.652 4.070 1.00 86.88 162 ASN A CA 1
ATOM 1268 C C . ASN A 1 162 ? -7.695 -1.875 3.347 1.00 86.88 162 ASN A C 1
ATOM 1270 O O . ASN A 1 162 ? -7.250 -0.824 3.806 1.00 86.88 162 ASN A O 1
ATOM 1274 N N . GLN A 1 163 ? -7.307 -2.365 2.174 1.00 85.94 163 GLN A N 1
ATOM 1275 C CA . GLN A 1 163 ? -6.458 -1.637 1.244 1.00 85.94 163 GLN A CA 1
ATOM 1276 C C . GLN A 1 163 ? -7.304 -1.096 0.086 1.00 85.94 163 GLN A C 1
ATOM 1278 O O . GLN A 1 163 ? -7.909 -1.855 -0.668 1.00 85.94 163 GLN A O 1
ATOM 1283 N N . ASN A 1 164 ? -7.306 0.222 -0.101 1.00 78.94 164 ASN A N 1
ATOM 1284 C CA . ASN A 1 164 ? -8.106 0.882 -1.135 1.00 78.94 164 ASN A CA 1
ATOM 1285 C C . ASN A 1 164 ? -7.454 0.881 -2.526 1.00 78.94 164 ASN A C 1
ATOM 1287 O O . ASN A 1 164 ? -8.114 1.217 -3.511 1.00 78.94 164 ASN A O 1
ATOM 1291 N N . ARG A 1 165 ? -6.152 0.575 -2.640 1.00 75.12 165 ARG A N 1
ATOM 1292 C CA . ARG A 1 165 ? -5.405 0.631 -3.911 1.00 75.12 165 ARG A CA 1
ATOM 1293 C C . ARG A 1 165 ? -4.450 -0.553 -4.072 1.00 75.12 165 ARG A C 1
ATOM 1295 O O . ARG A 1 165 ? -3.665 -0.840 -3.180 1.00 75.12 165 ARG A O 1
ATOM 1302 N N . TYR A 1 166 ? -4.427 -1.157 -5.263 1.00 71.56 166 TYR A N 1
ATOM 1303 C CA . TYR A 1 166 ? -3.600 -2.325 -5.628 1.00 71.56 166 TYR A CA 1
ATOM 1304 C C . TYR A 1 166 ? -2.111 -2.004 -5.897 1.00 71.56 166 TYR A C 1
ATOM 1306 O O . TYR A 1 166 ? -1.522 -2.453 -6.889 1.00 71.56 166 TYR A O 1
ATOM 1314 N N . ASN A 1 167 ? -1.502 -1.180 -5.045 1.00 67.69 167 ASN A N 1
ATOM 1315 C CA . ASN A 1 167 ? -0.129 -0.682 -5.177 1.00 67.69 167 ASN A CA 1
ATOM 1316 C C . ASN A 1 167 ? 0.614 -0.585 -3.825 1.00 67.69 167 ASN A C 1
ATOM 1318 O O . ASN A 1 167 ? 1.493 0.260 -3.681 1.00 67.69 167 ASN A O 1
ATOM 1322 N N . SER A 1 168 ? 0.246 -1.398 -2.830 1.00 62.78 168 SER A N 1
ATOM 1323 C CA . SER A 1 168 ? 0.770 -1.337 -1.448 1.00 62.78 168 SER A CA 1
ATOM 1324 C C . SER A 1 168 ? 0.487 -0.025 -0.719 1.00 62.78 168 SER A C 1
ATOM 1326 O O . SER A 1 168 ? 1.195 0.317 0.220 1.00 62.78 168 SER A O 1
ATOM 1328 N N . SER A 1 169 ? -0.516 0.748 -1.135 1.00 69.62 169 SER A N 1
ATOM 1329 C CA . SER A 1 169 ? -0.823 2.024 -0.483 1.00 69.62 169 SER A CA 1
ATOM 1330 C C . SER A 1 169 ? -2.316 2.194 -0.238 1.00 69.62 169 SER A C 1
ATOM 1332 O O . SER A 1 169 ? -3.140 1.473 -0.801 1.00 69.62 169 SER A O 1
ATOM 1334 N N . GLY A 1 170 ? -2.663 3.176 0.594 1.00 76.12 170 GLY A N 1
ATOM 1335 C CA . GLY A 1 170 ? -4.056 3.513 0.872 1.00 76.12 170 GLY A CA 1
ATOM 1336 C C . GLY A 1 170 ? -4.740 2.496 1.776 1.00 76.12 170 GLY A C 1
ATOM 1337 O O . GLY A 1 170 ? -5.846 2.064 1.460 1.00 76.12 170 GLY A O 1
ATOM 1338 N N . ILE A 1 171 ? -4.076 2.113 2.866 1.00 85.12 171 ILE A N 1
ATOM 1339 C CA . ILE A 1 171 ? -4.733 1.426 3.977 1.00 85.12 171 ILE A CA 1
ATOM 1340 C C . ILE A 1 171 ? -5.817 2.358 4.528 1.00 85.12 171 ILE A C 1
ATOM 1342 O O . ILE A 1 171 ? -5.629 3.572 4.585 1.00 85.12 171 ILE A O 1
ATOM 1346 N N . SER A 1 172 ? -6.971 1.798 4.859 1.00 86.62 172 SER A N 1
ATOM 1347 C CA . SER A 1 172 ? -8.027 2.498 5.577 1.00 86.62 172 SER A CA 1
ATOM 1348 C C . SER A 1 172 ? -8.642 1.585 6.610 1.00 86.62 172 SER A C 1
ATOM 1350 O O . S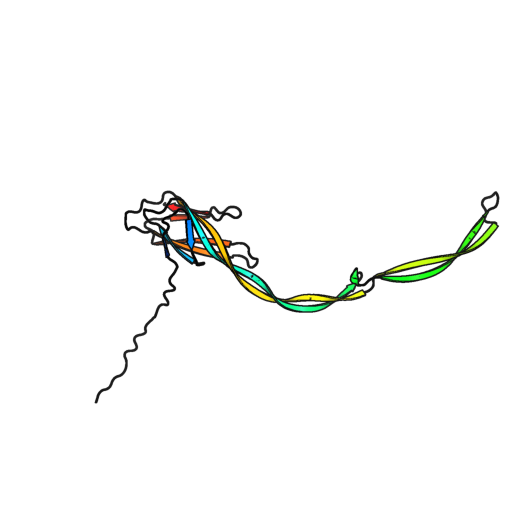ER A 1 172 ? -8.854 0.395 6.356 1.00 86.62 172 SER A O 1
ATOM 1352 N N . PHE A 1 173 ? -9.015 2.184 7.728 1.00 89.56 173 PHE A N 1
ATOM 1353 C CA . PHE A 1 173 ? -9.794 1.530 8.758 1.00 89.56 173 PHE A CA 1
ATOM 1354 C C . PHE A 1 173 ? -11.233 2.037 8.711 1.00 89.56 173 PHE A C 1
ATOM 1356 O O . PHE A 1 173 ? -11.499 3.174 8.332 1.00 89.56 173 PHE A O 1
ATOM 1363 N N . THR A 1 174 ? -12.177 1.196 9.099 1.00 90.62 174 THR A N 1
ATOM 1364 C CA . THR A 1 174 ? -13.577 1.581 9.284 1.00 90.62 174 THR A CA 1
ATOM 1365 C C . THR A 1 174 ? -14.011 1.094 10.648 1.00 90.62 174 THR A C 1
ATOM 1367 O O . THR A 1 174 ? -13.728 -0.052 10.992 1.00 90.62 174 THR A O 1
ATOM 1370 N N . ILE A 1 175 ? -14.664 1.960 11.424 1.00 92.81 175 ILE A N 1
ATOM 1371 C CA . ILE A 1 175 ? -15.205 1.619 12.740 1.00 92.81 175 ILE A CA 1
ATOM 1372 C C . ILE A 1 175 ? -16.702 1.890 12.738 1.00 92.81 175 ILE A C 1
ATOM 1374 O O . ILE A 1 175 ? -17.127 2.968 12.332 1.00 92.81 175 ILE A O 1
ATOM 1378 N N . GLU A 1 176 ? -17.484 0.928 13.216 1.00 92.56 176 GLU A N 1
ATOM 1379 C CA . GLU A 1 176 ? -18.944 1.011 13.274 1.00 92.56 176 GLU A CA 1
ATOM 1380 C C . GLU A 1 176 ? -19.447 0.532 14.644 1.00 92.56 176 GLU A C 1
ATOM 1382 O O . GLU A 1 176 ? -18.915 -0.444 15.181 1.00 92.56 176 GLU A O 1
ATOM 1387 N N . PRO A 1 177 ? -20.453 1.187 15.249 1.00 92.88 177 PRO A N 1
ATOM 1388 C CA . PRO A 1 177 ? -21.065 0.690 16.476 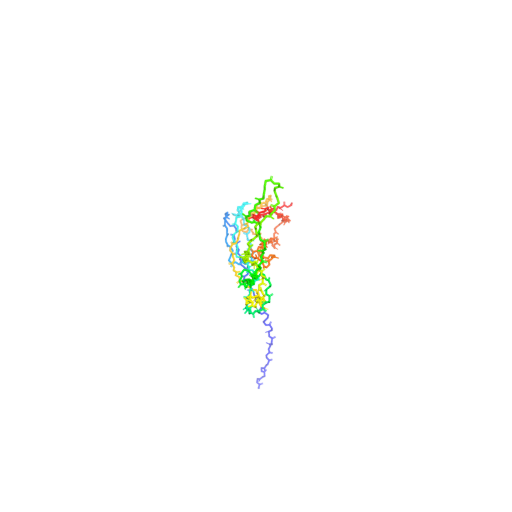1.00 92.88 177 PRO A CA 1
ATOM 1389 C C . PRO A 1 177 ? -21.862 -0.591 16.184 1.00 92.88 177 PRO A C 1
ATOM 1391 O O . PRO A 1 177 ? -22.563 -0.672 15.179 1.00 92.88 177 PRO A O 1
ATOM 1394 N N . VAL A 1 178 ? -21.768 -1.592 17.064 1.00 92.62 178 VAL A N 1
ATOM 1395 C CA . VAL A 1 178 ? -22.480 -2.879 16.913 1.00 92.62 178 VAL A CA 1
ATOM 1396 C C . VAL A 1 178 ? -23.529 -3.049 18.002 1.00 92.62 178 VAL A C 1
ATOM 1398 O O . VAL A 1 178 ? -24.711 -3.208 17.716 1.00 92.62 178 VAL A O 1
ATOM 1401 N N . SER A 1 179 ? -23.103 -2.991 19.260 1.00 91.88 179 SER A N 1
ATOM 1402 C CA . SER A 1 179 ? -23.984 -3.008 20.427 1.00 91.88 179 SER A CA 1
ATOM 1403 C C . SER A 1 179 ? -23.469 -1.961 21.395 1.00 91.88 179 SER A C 1
ATOM 1405 O O . SER A 1 179 ? -22.470 -2.192 22.074 1.00 91.88 179 SER A O 1
ATOM 1407 N N . VAL A 1 180 ? -24.116 -0.801 21.399 1.00 91.31 180 VAL A N 1
ATOM 1408 C CA . VAL A 1 180 ? -23.731 0.389 22.165 1.00 91.31 180 VAL A CA 1
ATOM 1409 C C . VAL A 1 180 ? -24.904 0.854 23.024 1.00 91.31 180 VAL A C 1
ATOM 1411 O O . VAL A 1 180 ? -26.057 0.607 22.675 1.00 91.31 180 VAL A O 1
ATOM 1414 N N . MET A 1 181 ? -24.621 1.502 24.154 1.00 86.25 181 MET A N 1
ATOM 1415 C CA . MET A 1 181 ? -25.658 1.938 25.098 1.00 86.25 181 MET A CA 1
ATOM 1416 C C . MET A 1 181 ? -26.183 3.351 24.806 1.00 86.25 181 MET A C 1
ATOM 1418 O O . MET A 1 181 ? -27.150 3.783 25.430 1.00 86.25 181 MET A O 1
ATOM 1422 N N . GLY A 1 182 ? -25.563 4.070 23.868 1.00 84.12 182 GLY A N 1
ATOM 1423 C CA . GLY A 1 182 ? -25.969 5.408 23.448 1.00 84.12 182 GLY A CA 1
ATOM 1424 C C . GLY A 1 182 ? -25.596 5.703 21.998 1.00 84.12 182 GLY A C 1
ATOM 1425 O O . GLY A 1 182 ? -25.029 4.857 21.302 1.00 84.12 182 GLY A O 1
ATOM 1426 N N . ASP A 1 183 ? -25.907 6.919 21.558 1.00 87.06 183 ASP A N 1
ATOM 1427 C CA . ASP A 1 183 ? -25.598 7.377 20.209 1.00 87.06 183 ASP A CA 1
ATOM 1428 C C . ASP A 1 183 ? -24.144 7.841 20.116 1.00 87.06 183 ASP A C 1
ATOM 1430 O O . ASP A 1 183 ? -23.681 8.679 20.894 1.00 87.06 183 ASP A O 1
ATOM 1434 N N . TYR A 1 184 ? -23.427 7.313 19.126 1.00 90.25 184 TYR A N 1
ATOM 1435 C CA . TYR A 1 184 ? -22.035 7.658 18.868 1.00 90.25 184 TYR A CA 1
ATOM 1436 C C . TYR A 1 184 ? -21.865 8.298 17.496 1.00 90.25 184 TYR A C 1
ATOM 1438 O O . TYR A 1 184 ? -22.356 7.800 16.484 1.00 90.25 184 TYR A O 1
ATOM 1446 N N . GLU A 1 185 ? -21.098 9.381 17.458 1.00 90.69 185 GLU A N 1
ATOM 1447 C CA . GLU A 1 185 ? -20.499 9.907 16.240 1.00 90.69 185 GLU A CA 1
ATOM 1448 C C . GLU A 1 185 ? -19.085 9.357 16.082 1.00 90.69 185 GLU A C 1
ATOM 1450 O O . GLU A 1 185 ? -18.264 9.450 16.998 1.00 90.69 185 GLU A O 1
ATOM 1455 N N . ILE A 1 186 ? -18.790 8.794 14.912 1.00 90.19 186 ILE A N 1
ATOM 1456 C CA . ILE A 1 186 ? -17.460 8.286 14.585 1.00 90.19 186 ILE A CA 1
ATOM 1457 C C . ILE A 1 186 ? -16.828 9.241 13.584 1.00 90.19 186 ILE A C 1
ATOM 1459 O O . ILE A 1 186 ? -17.215 9.293 12.420 1.00 90.19 186 ILE A O 1
ATOM 1463 N N . ASN A 1 187 ? -15.843 9.991 14.063 1.00 88.56 187 ASN A N 1
ATOM 1464 C CA . ASN A 1 187 ? -15.103 10.968 13.284 1.00 88.56 187 ASN A CA 1
ATOM 1465 C C . ASN A 1 187 ? -13.725 10.412 12.923 1.00 88.56 187 ASN A C 1
ATOM 1467 O O . ASN A 1 187 ? -12.884 10.191 13.804 1.00 88.56 187 ASN A O 1
ATOM 1471 N N . ASP A 1 188 ? -13.496 10.206 11.628 1.00 86.44 188 ASP A N 1
ATOM 1472 C CA . ASP A 1 188 ? -12.173 9.923 11.081 1.00 86.44 188 ASP A CA 1
ATOM 1473 C C . ASP A 1 188 ? -11.380 11.234 10.987 1.00 86.44 188 ASP A C 1
ATOM 1475 O O . ASP A 1 188 ? -11.666 12.110 10.173 1.00 86.44 188 ASP A O 1
ATOM 1479 N N . ASN A 1 189 ? -10.402 11.380 11.878 1.00 79.81 189 ASN A N 1
ATOM 1480 C CA . ASN A 1 189 ? -9.505 12.528 11.947 1.00 79.81 189 ASN A CA 1
ATOM 1481 C C . ASN A 1 189 ? -8.120 12.192 11.373 1.00 79.81 189 ASN A C 1
ATOM 1483 O O . ASN A 1 189 ? -7.124 12.802 11.778 1.00 79.81 189 ASN A O 1
ATOM 1487 N N . GLY A 1 190 ? -8.029 11.188 10.497 1.00 65.19 190 GLY A N 1
ATOM 1488 C CA . GLY A 1 190 ? -6.788 10.801 9.845 1.00 65.19 190 GLY A CA 1
ATOM 1489 C C . GLY A 1 190 ? -6.149 11.969 9.089 1.00 65.19 190 GLY A C 1
ATOM 1490 O O . GLY A 1 190 ? -6.769 12.613 8.245 1.00 65.19 190 GLY A O 1
ATOM 1491 N N . ILE A 1 191 ? -4.877 12.249 9.386 1.00 54.22 191 ILE A N 1
ATOM 1492 C CA . ILE A 1 191 ? -4.050 13.199 8.632 1.00 54.22 191 ILE A CA 1
ATOM 1493 C C . ILE A 1 191 ? -2.747 12.484 8.282 1.00 54.22 191 ILE A C 1
ATOM 1495 O O . ILE A 1 191 ? -2.036 12.034 9.177 1.00 54.22 191 ILE A O 1
ATOM 1499 N N . LEU A 1 192 ? -2.438 12.406 6.982 1.00 48.16 192 LEU A N 1
ATOM 1500 C CA . LEU A 1 192 ? -1.131 12.033 6.415 1.00 48.16 192 LEU A CA 1
ATOM 1501 C C . LEU A 1 192 ? -0.398 10.906 7.176 1.00 48.16 192 LEU A C 1
ATOM 1503 O O . LEU A 1 192 ? 0.629 11.140 7.813 1.00 48.16 192 LEU A O 1
ATOM 1507 N N . GLY A 1 193 ? -0.905 9.673 7.076 1.00 51.44 193 GLY A N 1
ATOM 1508 C CA . GLY A 1 193 ? -0.208 8.471 7.557 1.00 51.44 193 GLY A CA 1
ATOM 1509 C C . GLY A 1 193 ? -0.413 8.127 9.035 1.00 51.44 193 GLY A C 1
ATOM 1510 O O . GLY A 1 193 ? 0.260 7.234 9.544 1.00 51.44 193 GLY A O 1
ATOM 1511 N N . PHE A 1 194 ? -1.329 8.809 9.728 1.00 61.25 194 PHE A N 1
ATOM 1512 C CA . PHE A 1 194 ? -1.803 8.405 11.051 1.00 61.25 194 PHE A CA 1
ATOM 1513 C C . PHE A 1 194 ? -3.323 8.297 11.052 1.00 61.25 194 PHE A C 1
ATOM 1515 O O . PHE A 1 194 ? -4.014 9.310 11.173 1.00 61.25 194 PHE A O 1
ATOM 1522 N N . ASP A 1 195 ? -3.833 7.071 10.977 1.00 78.25 195 ASP A N 1
ATOM 1523 C CA . ASP A 1 195 ? -5.267 6.823 11.068 1.00 78.25 195 ASP A CA 1
ATOM 1524 C C . ASP A 1 195 ? -5.717 6.971 12.526 1.00 78.25 195 ASP A C 1
ATOM 1526 O O . 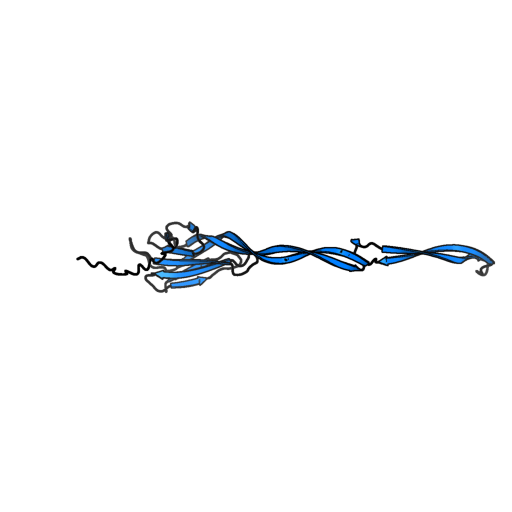ASP A 1 195 ? -5.192 6.335 13.455 1.00 78.25 195 ASP A O 1
ATOM 1530 N N . ASN A 1 196 ? -6.651 7.894 12.754 1.00 87.50 196 ASN A N 1
ATOM 1531 C CA . ASN A 1 196 ? -7.080 8.288 14.087 1.00 87.50 196 ASN A CA 1
ATOM 1532 C C . ASN A 1 196 ? -8.587 8.526 14.124 1.00 87.50 196 ASN A C 1
ATOM 1534 O O . ASN A 1 196 ? -9.083 9.510 13.584 1.00 87.50 196 ASN A O 1
ATOM 1538 N N . PHE A 1 197 ? -9.293 7.677 14.856 1.00 89.69 197 PHE A N 1
ATOM 1539 C CA . PHE A 1 197 ? -10.730 7.769 15.052 1.00 89.69 197 PHE A CA 1
ATOM 1540 C C . PHE A 1 197 ? -11.045 8.432 16.382 1.00 89.69 197 PHE A C 1
ATOM 1542 O O . PHE A 1 197 ? -10.433 8.147 17.415 1.00 89.69 197 PHE A O 1
ATOM 1549 N N . THR A 1 198 ? -12.037 9.311 16.368 1.00 89.50 198 THR A N 1
ATOM 1550 C CA . THR A 1 198 ? -12.693 9.797 17.579 1.00 89.50 198 THR A CA 1
ATOM 1551 C C . THR A 1 198 ? -14.117 9.276 17.607 1.00 89.50 198 THR A C 1
ATOM 1553 O O . THR A 1 198 ? -14.902 9.585 16.722 1.00 89.50 198 THR A O 1
ATOM 1556 N N . ILE A 1 199 ? -14.420 8.477 18.625 1.00 89.94 199 ILE A N 1
ATOM 1557 C CA . ILE A 1 199 ? -15.752 7.964 18.927 1.00 89.94 199 ILE A CA 1
ATOM 1558 C C . ILE A 1 199 ? -16.315 8.875 20.017 1.00 89.94 199 ILE A C 1
ATOM 1560 O O . ILE A 1 199 ? -15.840 8.849 21.157 1.00 89.94 199 ILE A O 1
ATOM 1564 N N . GLU A 1 200 ? -17.250 9.742 19.647 1.00 89.88 200 GLU A N 1
ATOM 1565 C CA . GLU A 1 200 ? -17.831 10.764 20.517 1.00 89.88 200 GLU A CA 1
ATOM 1566 C C . GLU A 1 200 ? -19.286 10.425 20.838 1.00 89.88 200 GLU A C 1
ATOM 1568 O O . GLU A 1 200 ? -20.087 10.249 19.925 1.00 89.88 200 GLU A O 1
ATOM 1573 N N . ALA A 1 201 ? -19.620 10.306 22.124 1.00 86.12 201 ALA A N 1
ATOM 1574 C CA . ALA A 1 201 ? -21.014 10.153 22.542 1.00 86.12 201 ALA A CA 1
ATOM 1575 C C . ALA A 1 201 ? -21.771 11.477 22.343 1.00 86.12 201 ALA A C 1
ATOM 1577 O O . ALA A 1 201 ? -21.220 12.541 22.654 1.00 86.12 201 ALA A O 1
ATOM 1578 N N . LYS A 1 202 ? -22.997 11.393 21.814 1.00 81.50 202 LYS A N 1
ATOM 1579 C CA . LYS A 1 202 ? -23.896 12.537 21.594 1.00 81.50 202 LYS A CA 1
ATOM 1580 C C . LYS A 1 202 ? -24.740 12.874 22.817 1.00 81.50 202 LYS A C 1
ATOM 1582 O O . LYS A 1 202 ? -25.111 11.942 23.561 1.00 81.50 202 LYS A O 1
#

Sequence (202 aa):
MKKLLILSVLLFSGLSIAQDRVVLNSKKATVHADEAILVRTAATPNKVKLKMLVPMANSACLQYDTRYVIRTSGSLCGYAVSERHVRERICVKKDERNRCIKFENRVRVVRASTPRTCRIAETYCANYGTATHREIDQVTIKFKNASNLASGEEETFMIKANQNRYNSSGISFTIEPVSVMGDYEINDNGILGFDNFTIEAK

pLDDT: mean 82.99, std 15.54, range [34.16, 95.81]

Secondary structure (DSSP, 8-state):
-------------------EEEE--SSEEEESSSEEEEEE-TT--SEEEEEEEEEEEEEEEEEEEEEEEEEES-TTT-EEEEEEEEEEEEEEEE-TTS-EEEEEEEEEEEEEEEEPEEEEEEEEEEEEEEEEEEEEEEEEEEEES---PPTT--EEEEEEEEEEETBTEEEEEEEEEEE-SS-EEEEE--BTTBEEEEEEE-

Radius of gyration: 39.05 Å; chains: 1; bounding box: 97×95×93 Å

Foldseek 3Di:
DDDDDDDPDPPPPPPPPPAAEAEQLDQEEEDAEQKHKYKYALNHDQKHKYKYKEKAKAWDQPDKDKDKDKDWQDPVQFKDKDKDWDWDWDQPDADPVRHGDDIDIDTDIDIDIGTGIDIDIDIDRPDIDMDIDIDIDIAMEGEAPADNHDVPDIWIKMKGWYAPDNHRDRIDMDIGTDGGPADWDWDFPDDDRYTYIYTYGD